Protein AF-A0A6A6UYB9-F1 (afdb_monomer)

Organism: NCBI:txid1340428

Sequence (208 aa):
MRFDAQTFLTPSKSRKAHIMSNDTSDSSHPTSEKEVLVVRLNLDDPDALSVKEEPTRGYRLRYDYARQFYDDGDLERAIQEAEASLELLRLPDFYRIKNTLLVARALDNYEDAYEAWSYADYLYDESVRKATEAKNTAYLGLLTGLGSELEELLLDLRKFQKQDSEDELEESESDYGMEWTKRDGRSLENISLSPGRRVPNERGPPGW

Nearest PDB structures (foldseek):
  4zlh-assembly1_A  TM=6.008E-01  e=2.172E-01  Escherichia coli O157:H7
  6hft-assembly1_A  TM=5.225E-01  e=2.290E-01  Saccharomyces cerevisiae
  5a7d-assembly4_D  TM=5.795E-01  e=9.529E-01  Drosophila melanogaster
  2y4u-assembly1_A  TM=3.868E-01  e=1.796E+00  Homo sapiens
  5oqr-assembly2_B  TM=4.817E-01  e=5.738E+00  Schizosaccharomyces pombe 972h-

Foldseek 3Di:
DDDDDDDDDDDDDDDDDDDDDDDDDDDDDPPPDPPPCPPPQPPPDPCSLPCVPPVVVSLVVLLVVLVVCVVVVVLVSSLVSLVVSCPDPPRDLLSVLSSLQSNLVSDPDLPSSVVSLVVSVVSLVVQCVVCVVVVVVVSNVSSVVSVVSSVVSVVVSVVVVVVVVVVVVVVVVVVPPPPPPPDDDDDPDDDDDDDDDDDDDDDDDDDD

pLDDT: mean 70.44, std 24.87, range [32.0, 98.31]

Structure (mmCIF, N/CA/C/O backbone):
data_AF-A0A6A6UYB9-F1
#
_entry.id   AF-A0A6A6UYB9-F1
#
loop_
_atom_site.group_PDB
_atom_site.id
_atom_site.type_symbol
_atom_site.label_atom_id
_atom_site.label_alt_id
_atom_site.label_comp_id
_atom_site.label_asym_id
_atom_site.label_entity_id
_atom_site.label_seq_id
_atom_site.pdbx_PDB_ins_code
_atom_site.Cartn_x
_atom_site.Cartn_y
_atom_site.Cartn_z
_atom_site.occupancy
_atom_site.B_iso_or_equiv
_atom_site.auth_seq_id
_atom_site.auth_comp_id
_atom_site.auth_asym_id
_atom_site.auth_atom_id
_atom_site.pdbx_PDB_model_num
ATOM 1 N N . MET A 1 1 ? 25.639 -70.294 -24.683 1.00 44.34 1 MET A N 1
ATOM 2 C CA . MET A 1 1 ? 24.778 -69.614 -23.690 1.00 44.34 1 MET A CA 1
ATOM 3 C C . MET A 1 1 ? 23.892 -68.671 -24.514 1.00 44.34 1 MET A C 1
ATOM 5 O O . MET A 1 1 ? 24.464 -67.740 -25.049 1.00 44.34 1 MET A O 1
ATOM 9 N N . ARG A 1 2 ? 22.648 -68.956 -24.961 1.00 36.31 2 ARG A N 1
ATOM 10 C CA . ARG A 1 2 ? 21.390 -69.399 -24.293 1.00 36.31 2 ARG A CA 1
ATOM 11 C C . ARG A 1 2 ? 21.111 -68.526 -23.056 1.00 36.31 2 ARG A C 1
ATOM 13 O O . ARG A 1 2 ? 21.973 -68.535 -22.187 1.00 36.31 2 ARG A O 1
ATOM 20 N N . PHE A 1 3 ? 20.034 -67.740 -22.931 1.00 34.16 3 PHE A N 1
ATOM 21 C CA . PHE A 1 3 ? 18.622 -67.950 -23.312 1.00 34.16 3 PHE A CA 1
ATOM 22 C C . PHE A 1 3 ? 17.853 -66.651 -23.666 1.00 34.16 3 PHE A C 1
ATOM 24 O O . PHE A 1 3 ? 18.351 -65.546 -23.485 1.00 34.16 3 PHE A O 1
ATOM 31 N N . ASP A 1 4 ? 16.641 -66.884 -24.172 1.00 39.47 4 ASP A N 1
ATOM 32 C CA . ASP A 1 4 ? 15.724 -66.089 -24.992 1.00 39.47 4 ASP A CA 1
ATOM 33 C C . ASP A 1 4 ? 14.869 -64.980 -24.336 1.00 39.47 4 ASP A C 1
ATOM 35 O O . ASP A 1 4 ? 14.803 -64.803 -23.122 1.00 39.47 4 ASP A O 1
ATOM 39 N N . ALA A 1 5 ? 14.178 -64.276 -25.241 1.00 45.75 5 ALA A N 1
ATOM 40 C CA . ALA A 1 5 ? 13.170 -63.228 -25.108 1.00 45.75 5 ALA A CA 1
ATOM 41 C C . ALA A 1 5 ? 11.784 -63.681 -24.596 1.00 45.75 5 ALA A C 1
ATOM 43 O O . ALA A 1 5 ? 11.459 -64.861 -24.680 1.00 45.75 5 ALA A O 1
ATOM 44 N N . GLN A 1 6 ? 10.941 -62.708 -24.200 1.00 42.44 6 GLN A N 1
ATOM 45 C CA . GLN A 1 6 ? 9.460 -62.681 -24.310 1.00 42.44 6 GLN A CA 1
ATOM 46 C C . GLN A 1 6 ? 8.946 -61.314 -23.781 1.00 42.44 6 GLN A C 1
ATOM 48 O O . GLN A 1 6 ? 9.276 -60.942 -22.663 1.00 42.44 6 GLN A O 1
ATOM 53 N N . THR A 1 7 ? 8.421 -60.378 -24.589 1.00 39.88 7 THR A N 1
ATOM 54 C CA . THR A 1 7 ? 7.095 -60.221 -25.255 1.00 39.88 7 THR A CA 1
ATOM 55 C C . THR A 1 7 ? 6.172 -59.200 -24.562 1.00 39.88 7 THR A C 1
ATOM 57 O O . THR A 1 7 ? 5.755 -59.397 -23.431 1.00 39.88 7 THR A O 1
ATOM 60 N N . PHE A 1 8 ? 5.870 -58.132 -25.317 1.00 37.03 8 PHE A N 1
ATOM 61 C CA . PHE A 1 8 ? 4.617 -57.371 -25.496 1.00 37.03 8 PHE A CA 1
ATOM 62 C C . PHE A 1 8 ? 3.411 -57.604 -24.557 1.00 37.03 8 PHE A C 1
ATOM 64 O O . PHE A 1 8 ? 2.993 -58.739 -24.372 1.00 37.03 8 PHE A O 1
ATOM 71 N N . LEU A 1 9 ? 2.724 -56.521 -24.151 1.00 34.19 9 LEU A N 1
ATOM 72 C CA . LEU A 1 9 ? 1.439 -56.044 -24.723 1.00 34.19 9 LEU A CA 1
ATOM 73 C C . LEU A 1 9 ? 0.763 -54.997 -23.805 1.00 34.19 9 LEU A C 1
ATOM 75 O O . LEU A 1 9 ? 0.590 -55.212 -22.610 1.00 34.19 9 LEU A O 1
ATOM 79 N N . THR A 1 10 ? 0.310 -53.885 -24.393 1.00 50.41 10 THR A N 1
ATOM 80 C CA . THR A 1 10 ? -0.750 -53.022 -23.840 1.00 50.41 10 THR A CA 1
ATOM 81 C C . THR A 1 10 ? -2.105 -53.739 -23.908 1.00 50.41 10 THR A C 1
ATOM 83 O O . THR A 1 10 ? -2.275 -54.672 -24.698 1.00 50.41 10 THR A O 1
ATOM 86 N N . PRO A 1 11 ? -3.115 -53.273 -23.149 1.00 43.78 11 PRO A N 1
ATOM 87 C CA . PRO A 1 11 ? -4.254 -52.726 -23.884 1.00 43.78 11 PRO A CA 1
ATOM 88 C C . PRO A 1 11 ? -4.942 -51.512 -23.237 1.00 43.78 11 PRO A C 1
ATOM 90 O O . PRO A 1 11 ? -5.160 -51.414 -22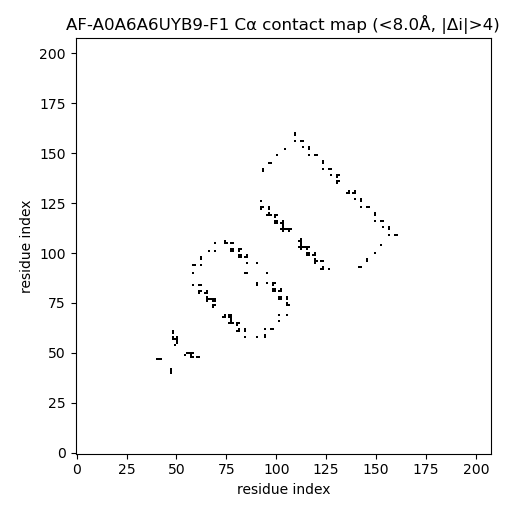.034 1.00 43.78 11 PRO A O 1
ATOM 93 N N . SER A 1 12 ? -5.381 -50.636 -24.139 1.00 36.75 12 SER A N 1
ATOM 94 C CA . SER A 1 12 ? -6.528 -49.735 -24.024 1.00 36.75 12 SER A CA 1
ATOM 95 C C . SER A 1 12 ? -7.830 -50.504 -23.748 1.00 36.75 12 SER A C 1
ATOM 97 O O . SER A 1 12 ? -8.088 -51.507 -24.417 1.00 36.75 12 SER A O 1
ATOM 99 N N . LYS A 1 13 ? -8.689 -49.989 -22.849 1.00 39.22 13 LYS A N 1
ATOM 100 C CA . LYS A 1 13 ? -10.119 -49.724 -23.130 1.00 39.22 13 LYS A CA 1
ATOM 101 C C . LYS A 1 13 ? -10.881 -49.140 -21.932 1.00 39.22 13 LYS A C 1
ATOM 103 O O . LYS A 1 13 ? -10.977 -49.739 -20.871 1.00 39.22 13 LYS A O 1
ATOM 108 N N . SER A 1 14 ? -11.497 -47.994 -22.215 1.00 37.50 14 SER A N 1
ATOM 109 C CA . SER A 1 14 ? -12.765 -47.457 -21.700 1.00 37.50 14 SER A CA 1
ATOM 110 C C . SER A 1 14 ? -13.704 -48.452 -21.001 1.00 37.50 14 SER A C 1
ATOM 112 O O . SER A 1 14 ? -14.007 -49.504 -21.568 1.00 37.50 14 SER A O 1
ATOM 114 N N . ARG A 1 15 ? -14.308 -48.023 -19.879 1.00 41.06 15 ARG A N 1
ATOM 115 C CA . ARG A 1 15 ? -15.748 -48.207 -19.623 1.00 41.06 15 ARG A CA 1
ATOM 116 C C . ARG A 1 15 ? -16.303 -47.207 -18.601 1.00 41.06 15 ARG A C 1
ATOM 118 O O . ARG A 1 15 ? -15.794 -47.061 -17.498 1.00 41.06 15 ARG A O 1
ATOM 125 N N . LYS A 1 16 ? -17.371 -46.543 -1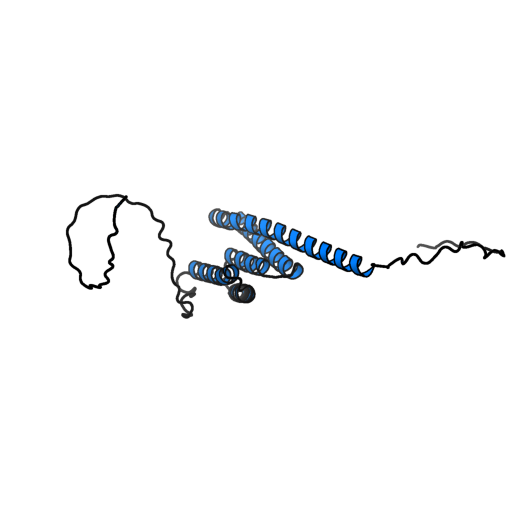9.049 1.00 37.19 16 LYS A N 1
ATOM 126 C CA . LYS A 1 16 ? -18.380 -45.777 -18.305 1.00 37.19 16 LYS A CA 1
ATOM 127 C C . LYS A 1 16 ? -19.098 -46.630 -17.244 1.00 37.19 16 LYS A C 1
ATOM 129 O O . LYS A 1 16 ? -19.116 -47.852 -17.376 1.00 37.19 16 LYS A O 1
ATOM 134 N N . ALA A 1 17 ? -19.866 -45.908 -16.414 1.00 33.84 17 ALA A N 1
ATOM 135 C CA . ALA A 1 17 ? -21.034 -46.327 -15.620 1.00 33.84 17 ALA A CA 1
ATOM 136 C C . ALA A 1 17 ? -20.690 -46.841 -14.214 1.00 33.84 17 ALA A C 1
ATOM 138 O O . ALA A 1 17 ? -19.695 -47.523 -14.045 1.00 33.84 17 ALA A O 1
ATOM 139 N N . HIS A 1 18 ? -21.468 -46.625 -13.158 1.00 32.00 18 HIS A N 1
ATOM 140 C CA . HIS A 1 18 ? -22.662 -45.828 -12.861 1.00 32.00 18 HIS A CA 1
ATOM 141 C C . HIS A 1 18 ? -22.925 -46.121 -11.369 1.00 32.00 18 HIS A C 1
ATOM 143 O O . HIS A 1 18 ? -22.802 -47.264 -10.944 1.00 32.00 18 HIS A O 1
ATOM 149 N N . ILE A 1 19 ? -23.177 -45.060 -10.607 1.00 45.12 19 ILE A N 1
ATOM 150 C CA . ILE A 1 19 ? -23.903 -44.930 -9.329 1.00 45.12 19 ILE A CA 1
ATOM 151 C C . ILE A 1 19 ? -24.579 -46.209 -8.782 1.00 45.12 19 ILE A C 1
ATOM 153 O O . ILE A 1 19 ? -25.323 -46.843 -9.521 1.00 45.12 19 ILE A O 1
ATOM 157 N N . MET A 1 20 ? -24.402 -46.482 -7.475 1.00 34.47 20 MET A N 1
ATOM 158 C CA . MET A 1 20 ? -25.423 -46.849 -6.451 1.00 34.47 20 MET A CA 1
ATOM 159 C C . MET A 1 20 ? -24.687 -47.260 -5.148 1.00 34.47 20 MET A C 1
ATOM 161 O O . MET A 1 20 ? -23.876 -48.175 -5.181 1.00 34.47 20 MET A O 1
ATOM 165 N N . SER A 1 21 ? -24.683 -46.460 -4.072 1.00 36.94 21 SER A N 1
ATOM 166 C CA . SER A 1 21 ? -25.690 -46.303 -2.992 1.00 36.94 21 SER A CA 1
ATOM 167 C C . SER A 1 21 ? -25.391 -47.154 -1.739 1.00 36.94 21 SER A C 1
ATOM 169 O O . SER A 1 21 ? -25.469 -48.371 -1.799 1.00 36.94 21 SER A O 1
ATOM 171 N N . ASN A 1 22 ? -25.127 -46.432 -0.637 1.00 35.56 22 ASN A N 1
ATOM 172 C CA . ASN A 1 22 ? -25.357 -46.692 0.798 1.00 35.56 22 ASN A CA 1
ATOM 173 C C . ASN A 1 22 ? -24.942 -48.033 1.435 1.00 35.56 22 ASN A C 1
ATOM 175 O O . ASN A 1 22 ? -25.547 -49.061 1.169 1.00 35.56 22 ASN A O 1
ATOM 179 N N . ASP A 1 23 ? -24.047 -47.980 2.429 1.00 33.75 23 ASP A N 1
ATOM 180 C CA . ASP A 1 23 ? -24.477 -48.066 3.834 1.00 33.75 23 ASP A CA 1
ATOM 181 C C . ASP A 1 23 ? -23.363 -47.669 4.819 1.00 33.75 23 ASP A C 1
ATOM 183 O O . ASP A 1 23 ? -22.166 -47.790 4.569 1.00 33.75 23 ASP A O 1
ATOM 187 N N . THR A 1 24 ? -23.827 -47.112 5.928 1.00 40.28 24 THR A N 1
ATOM 188 C CA . THR A 1 24 ? -23.144 -46.448 7.037 1.00 40.28 24 THR A CA 1
ATOM 189 C C . THR A 1 24 ? -22.191 -47.329 7.850 1.00 40.28 24 THR A C 1
ATOM 191 O O . THR A 1 24 ? -22.595 -48.377 8.349 1.00 40.28 24 THR A O 1
ATOM 194 N N . SER A 1 25 ? -21.006 -46.802 8.170 1.00 39.19 25 SER A N 1
ATOM 195 C CA . SER A 1 25 ? -20.366 -47.058 9.465 1.00 39.19 25 SER A CA 1
ATOM 196 C C . SER A 1 25 ? -19.553 -45.846 9.919 1.00 39.19 25 SER A C 1
ATOM 198 O O . SER A 1 25 ? -18.591 -45.433 9.276 1.00 39.19 25 SER A O 1
ATOM 200 N N . ASP A 1 26 ? -20.022 -45.307 11.033 1.00 42.06 26 ASP A N 1
ATOM 201 C CA . ASP A 1 26 ? -19.502 -44.253 11.891 1.00 42.06 26 ASP A CA 1
ATOM 202 C C . ASP A 1 26 ? -17.993 -44.392 12.183 1.00 42.06 26 ASP A C 1
ATOM 204 O O . ASP A 1 26 ? -17.538 -45.401 12.724 1.00 42.06 26 ASP A O 1
ATOM 208 N N . SER A 1 27 ? -17.205 -43.374 11.835 1.00 35.69 27 SER A N 1
ATOM 209 C CA . SER A 1 27 ? -15.884 -43.151 12.426 1.00 35.69 27 SER A CA 1
ATOM 210 C C . SER A 1 27 ? -15.556 -41.666 12.370 1.00 35.69 27 SER A C 1
ATOM 212 O O . SER A 1 27 ? -15.309 -41.068 11.324 1.00 35.69 27 SER A O 1
ATOM 214 N N . SER A 1 28 ? -15.630 -41.069 13.546 1.00 45.38 28 SER A N 1
ATOM 215 C CA . SER A 1 28 ? -15.385 -39.675 13.852 1.00 45.38 28 SER A CA 1
ATOM 216 C C . SER A 1 28 ? -13.884 -39.380 13.833 1.00 45.38 28 SER A C 1
ATOM 218 O O . SER A 1 28 ? -13.162 -39.721 14.765 1.00 45.38 28 SER A O 1
ATOM 220 N N . HIS A 1 29 ? -13.430 -38.664 12.807 1.00 36.91 29 HIS A N 1
ATOM 221 C CA . HIS A 1 29 ? -12.202 -37.871 12.853 1.00 36.91 29 HIS A CA 1
ATOM 222 C C . HIS A 1 29 ? -12.407 -36.566 12.072 1.00 36.91 29 HIS A C 1
ATOM 224 O O . HIS A 1 29 ? -12.591 -36.611 10.858 1.00 36.91 29 HIS A O 1
ATOM 230 N N . PRO A 1 30 ? -12.362 -35.389 12.724 1.00 37.34 30 PRO A N 1
ATOM 231 C CA . PRO A 1 30 ? -12.286 -34.122 12.022 1.00 37.34 30 PRO A CA 1
ATOM 232 C C . PRO A 1 30 ? -10.813 -33.842 11.708 1.00 37.34 30 PRO A C 1
ATOM 234 O O . PRO A 1 30 ? -10.109 -33.206 12.493 1.00 37.34 30 PRO A O 1
ATOM 237 N N . THR A 1 31 ? -10.309 -34.324 10.573 1.00 34.56 31 THR A N 1
ATOM 238 C CA . THR A 1 31 ? -9.084 -33.745 10.013 1.00 34.56 31 THR A CA 1
ATOM 239 C C . THR A 1 31 ? -9.467 -32.444 9.335 1.00 34.56 31 THR A C 1
ATOM 241 O O . THR A 1 31 ? -9.997 -32.416 8.231 1.00 34.56 31 THR A O 1
ATOM 244 N N . SER A 1 32 ? -9.237 -31.376 10.095 1.00 43.56 32 SER A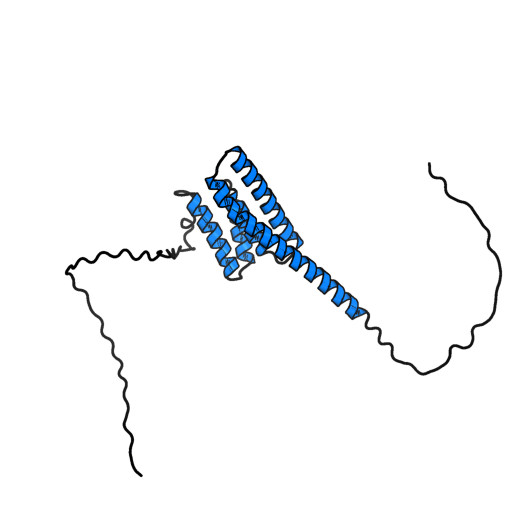 N 1
ATOM 245 C CA . SER A 1 32 ? -9.130 -29.984 9.681 1.00 43.56 32 SER A CA 1
ATOM 246 C C . SER A 1 32 ? -8.211 -29.849 8.462 1.00 43.56 32 SER A C 1
ATOM 248 O O . SER A 1 32 ? -7.046 -29.468 8.580 1.00 43.56 32 SER A O 1
ATOM 250 N N . GLU A 1 33 ? -8.738 -30.128 7.282 1.00 40.97 33 GLU A N 1
ATOM 251 C CA . GLU A 1 33 ? -8.204 -29.591 6.046 1.00 40.97 33 GLU A CA 1
ATOM 252 C C . GLU A 1 33 ? -8.868 -28.235 5.859 1.00 40.97 33 GLU A C 1
ATOM 254 O O . GLU A 1 33 ? -10.080 -28.119 5.690 1.00 40.97 33 GLU A O 1
ATOM 259 N N . LYS A 1 34 ? -8.054 -27.186 6.000 1.00 43.19 34 LYS A N 1
ATOM 260 C CA . LYS A 1 34 ? -8.401 -25.844 5.557 1.00 43.19 34 LYS A CA 1
ATOM 261 C C . LYS A 1 34 ? -8.811 -25.977 4.096 1.00 43.19 34 LYS A C 1
ATOM 263 O O . LYS A 1 34 ? -7.944 -26.115 3.236 1.00 43.19 34 LYS A O 1
ATOM 268 N N . GLU A 1 35 ? -10.115 -25.965 3.841 1.00 37.97 35 GLU A N 1
ATOM 269 C CA . GLU A 1 35 ? -10.660 -25.727 2.516 1.00 37.97 35 GLU A CA 1
ATOM 270 C C . GLU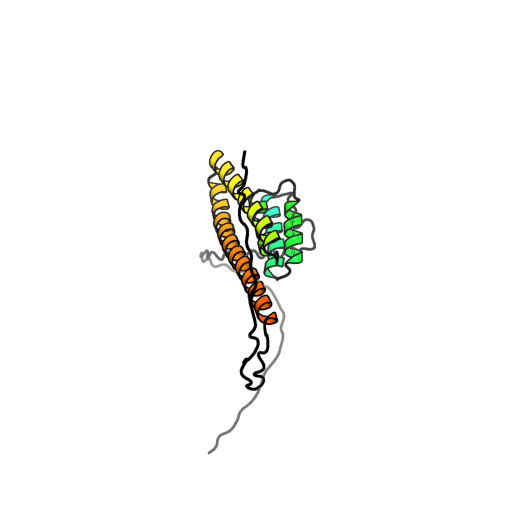 A 1 35 ? -10.056 -24.412 2.035 1.00 37.97 35 GLU A C 1
ATOM 272 O O . GLU A 1 35 ? -10.459 -23.316 2.431 1.00 37.97 35 GLU A O 1
ATOM 277 N N . VAL A 1 36 ? -9.028 -24.526 1.200 1.00 38.56 36 VAL A N 1
ATOM 278 C CA . VAL A 1 36 ? -8.629 -23.455 0.307 1.00 38.56 36 VAL A CA 1
ATOM 279 C C . VAL A 1 36 ? -9.802 -23.324 -0.651 1.00 38.56 36 VAL A C 1
ATOM 281 O O . VAL A 1 36 ? -9.877 -23.999 -1.676 1.00 38.56 36 VAL A O 1
ATOM 284 N N . LEU A 1 37 ? -10.774 -22.504 -0.255 1.00 36.09 37 LEU A N 1
ATOM 285 C CA . LEU A 1 37 ? -11.818 -21.981 -1.117 1.00 36.09 37 LEU A CA 1
ATOM 286 C C . LEU A 1 37 ? -11.110 -21.162 -2.199 1.00 36.09 37 LEU A C 1
ATOM 288 O O . LEU A 1 37 ? -10.992 -19.943 -2.110 1.00 36.09 37 LEU A O 1
ATOM 292 N N . VAL A 1 38 ? -10.614 -21.850 -3.227 1.00 37.91 38 VAL A N 1
ATOM 293 C CA . VAL A 1 38 ? -10.338 -21.255 -4.530 1.00 37.91 38 VAL A CA 1
ATOM 294 C C . VAL A 1 38 ? -11.709 -20.900 -5.086 1.00 37.91 38 VAL A C 1
ATOM 296 O O . VAL A 1 38 ? -12.322 -21.662 -5.837 1.00 37.91 38 VAL A O 1
ATOM 299 N N . VAL A 1 39 ? -12.252 -19.773 -4.626 1.00 43.06 39 VAL A N 1
ATOM 300 C CA . VAL A 1 39 ? -13.432 -19.176 -5.232 1.00 43.06 39 VAL A CA 1
ATOM 301 C C . VAL A 1 39 ? -12.986 -18.794 -6.634 1.00 43.06 39 VAL A C 1
ATOM 303 O O . VAL A 1 39 ? -12.307 -17.791 -6.829 1.00 43.06 39 VAL A O 1
ATOM 306 N N . ARG A 1 40 ? -13.323 -19.640 -7.610 1.00 39.78 40 ARG A N 1
ATOM 307 C CA . ARG A 1 40 ? -13.293 -19.296 -9.029 1.00 39.78 40 ARG A CA 1
ATOM 308 C C . ARG A 1 40 ? -14.336 -18.202 -9.228 1.00 39.78 40 ARG A C 1
ATOM 310 O O . ARG A 1 40 ? -15.490 -18.491 -9.533 1.00 39.78 40 ARG A O 1
ATOM 317 N N . LEU A 1 41 ? -13.959 -16.967 -8.919 1.00 46.22 41 LEU A N 1
ATOM 318 C CA . LEU A 1 41 ? -14.755 -15.799 -9.248 1.00 46.22 41 LEU A CA 1
ATOM 319 C C . LEU A 1 41 ? -14.784 -15.720 -10.770 1.00 46.22 41 LEU A C 1
ATOM 321 O O . LEU A 1 41 ? -13.738 -15.702 -11.413 1.00 46.22 41 LEU A O 1
ATOM 325 N N . ASN A 1 42 ? -15.984 -15.741 -11.342 1.00 42.72 42 ASN A N 1
ATOM 326 C CA . ASN A 1 42 ? -16.157 -15.410 -12.747 1.00 42.72 42 ASN A CA 1
ATOM 327 C C . ASN A 1 42 ? -15.907 -13.907 -12.863 1.00 42.72 42 ASN A C 1
ATOM 329 O O . ASN A 1 42 ? -16.743 -13.106 -12.456 1.00 42.72 42 ASN A O 1
ATOM 333 N N . LEU A 1 43 ? -14.723 -13.551 -13.352 1.00 47.28 43 LEU A N 1
ATOM 334 C CA . LEU A 1 43 ? -14.255 -12.169 -13.456 1.00 47.28 43 LEU A CA 1
ATOM 335 C C . LEU A 1 43 ? -15.025 -11.342 -14.497 1.00 47.28 43 LEU A C 1
ATOM 337 O O . LEU A 1 43 ? -14.928 -10.121 -14.502 1.00 47.28 43 LEU A O 1
ATOM 341 N N . ASP A 1 44 ? -15.831 -12.002 -15.330 1.00 43.56 44 ASP A N 1
ATOM 342 C CA . ASP A 1 44 ? -16.720 -11.366 -16.306 1.00 43.56 44 ASP A CA 1
ATOM 343 C C . ASP A 1 44 ? -18.046 -10.871 -15.694 1.00 43.56 44 ASP A C 1
ATOM 345 O O . ASP A 1 44 ? -18.853 -10.250 -16.387 1.00 43.56 44 ASP A O 1
ATOM 349 N N . ASP A 1 45 ? -18.308 -11.162 -14.414 1.00 43.69 45 ASP A N 1
ATOM 350 C CA . ASP A 1 45 ? -19.515 -10.715 -13.720 1.00 43.69 45 ASP A CA 1
ATOM 351 C C . ASP A 1 45 ? -19.235 -9.430 -12.909 1.00 43.69 45 ASP A C 1
ATOM 353 O O . ASP A 1 45 ? -18.522 -9.480 -11.899 1.00 43.69 45 ASP A O 1
ATOM 357 N N . PRO A 1 46 ? -19.805 -8.269 -13.292 1.00 46.81 46 PRO A N 1
ATOM 358 C CA . PRO A 1 46 ? -19.588 -7.005 -12.587 1.00 46.81 46 PRO A CA 1
ATOM 359 C C . PRO A 1 46 ? -20.136 -7.011 -11.149 1.00 46.81 46 PRO A C 1
ATOM 361 O O . PRO A 1 46 ? -19.720 -6.182 -10.334 1.00 46.81 46 PRO A O 1
ATOM 364 N N . ASP A 1 47 ? -21.031 -7.947 -10.812 1.00 49.97 47 ASP A N 1
ATOM 365 C CA . ASP A 1 47 ? -21.555 -8.122 -9.458 1.00 49.97 47 ASP A CA 1
ATOM 366 C C . ASP A 1 47 ? -20.709 -9.087 -8.599 1.00 49.97 47 ASP A C 1
ATOM 368 O O . ASP A 1 47 ? -20.865 -9.104 -7.374 1.00 49.97 47 ASP A O 1
ATOM 372 N N . ALA A 1 48 ? -19.737 -9.816 -9.166 1.00 48.91 48 ALA A N 1
ATOM 373 C CA . ALA A 1 48 ? -18.841 -10.692 -8.394 1.00 48.91 48 ALA A CA 1
ATOM 374 C C . ALA A 1 48 ? -17.925 -9.917 -7.421 1.00 48.91 48 ALA A C 1
ATOM 376 O O . ALA A 1 48 ? -17.467 -10.464 -6.415 1.00 48.91 48 ALA A O 1
ATOM 377 N N . LEU A 1 49 ? -17.710 -8.624 -7.688 1.00 51.12 49 LEU A N 1
ATOM 378 C CA . LEU A 1 49 ? -16.978 -7.673 -6.841 1.00 51.12 49 LEU A CA 1
ATOM 379 C C . LEU A 1 49 ? -17.917 -6.682 -6.126 1.00 51.12 49 LEU A C 1
ATOM 381 O O . LEU A 1 49 ? -17.484 -5.609 -5.679 1.00 51.12 49 LEU A O 1
ATOM 385 N N . SER A 1 50 ? -19.215 -7.000 -6.060 1.00 47.28 50 SER A N 1
ATOM 386 C CA . SER A 1 50 ? -20.233 -6.125 -5.485 1.00 47.28 50 SER A CA 1
ATOM 387 C C . SER A 1 50 ? -20.050 -5.970 -3.975 1.00 47.28 50 SER A C 1
ATOM 389 O O . SER A 1 50 ? -20.002 -6.925 -3.205 1.00 47.28 50 SER A O 1
ATOM 391 N N . VAL A 1 51 ? -19.974 -4.712 -3.545 1.00 54.34 51 VAL A N 1
ATOM 392 C CA . VAL A 1 51 ? -19.769 -4.272 -2.152 1.00 54.34 51 VAL A CA 1
ATOM 393 C C . VAL A 1 51 ? -21.113 -4.199 -1.391 1.00 54.34 51 VAL A C 1
ATOM 395 O O . VAL A 1 51 ? -21.154 -3.828 -0.221 1.00 54.34 51 VAL A O 1
ATOM 398 N N . LYS A 1 52 ? -22.238 -4.519 -2.051 1.00 50.16 52 LYS A N 1
ATOM 399 C CA . LYS A 1 52 ? -23.598 -4.243 -1.553 1.00 50.16 52 LYS A CA 1
ATOM 400 C C . LYS A 1 52 ? -24.035 -5.105 -0.365 1.00 50.16 52 LYS A C 1
ATOM 402 O O . LYS A 1 52 ? -24.813 -4.614 0.447 1.00 50.16 52 LYS A O 1
ATOM 407 N N . GLU A 1 53 ? -23.559 -6.343 -0.256 1.00 47.09 53 GLU A N 1
ATOM 408 C CA . GLU A 1 53 ? -24.045 -7.297 0.759 1.00 47.09 53 GLU A CA 1
ATOM 409 C C . GLU A 1 53 ? -23.047 -7.516 1.908 1.00 47.09 53 GLU A C 1
ATOM 411 O O . GLU A 1 53 ? -23.455 -7.632 3.059 1.00 47.09 53 GLU A O 1
ATOM 416 N N . GLU A 1 54 ? -21.740 -7.452 1.630 1.00 56.28 54 GLU A N 1
ATOM 417 C CA . GLU A 1 54 ? -20.669 -7.445 2.634 1.00 56.28 54 GLU A CA 1
ATOM 418 C C . GLU A 1 54 ? -19.517 -6.549 2.153 1.00 56.28 54 GLU A C 1
ATOM 420 O O . GLU A 1 54 ? -18.631 -7.012 1.423 1.00 56.28 54 GLU A O 1
ATOM 425 N N . PRO A 1 55 ? -19.485 -5.264 2.553 1.00 61.59 55 PRO A N 1
ATOM 426 C CA . PRO A 1 55 ? -18.527 -4.308 2.008 1.00 61.59 55 PRO A CA 1
ATOM 427 C C . PRO A 1 55 ? -17.077 -4.766 2.171 1.00 61.59 55 PRO A C 1
ATOM 429 O O . PRO A 1 55 ? -16.272 -4.699 1.245 1.00 61.59 55 PRO A O 1
ATOM 432 N N . THR A 1 56 ? -16.772 -5.332 3.340 1.00 69.69 56 THR A N 1
ATOM 433 C CA . THR A 1 56 ? -15.450 -5.844 3.705 1.00 69.69 56 THR A CA 1
ATOM 434 C C . THR A 1 56 ? -14.985 -6.983 2.799 1.00 69.69 56 THR A C 1
ATOM 436 O O . THR A 1 56 ? -13.792 -7.078 2.513 1.00 69.69 56 THR A O 1
ATOM 439 N N . ARG A 1 57 ? -15.908 -7.831 2.320 1.00 78.56 57 ARG A N 1
ATOM 440 C CA . ARG A 1 57 ? -15.602 -8.904 1.366 1.00 78.56 57 ARG A CA 1
ATOM 441 C C . ARG A 1 57 ? -15.306 -8.325 -0.015 1.00 78.56 57 ARG A C 1
ATOM 443 O O . ARG A 1 57 ? -14.320 -8.725 -0.624 1.00 78.56 57 ARG A O 1
ATOM 450 N N . GLY A 1 58 ? -16.102 -7.356 -0.469 1.00 84.62 58 GLY A N 1
ATOM 451 C CA . GLY A 1 58 ? -15.896 -6.687 -1.757 1.00 84.62 58 GLY A CA 1
ATOM 452 C C . GLY A 1 58 ? -14.534 -5.993 -1.859 1.00 84.62 58 GLY A C 1
ATOM 453 O O . GLY A 1 58 ? -13.831 -6.175 -2.849 1.00 84.62 58 GLY A O 1
ATOM 454 N N . TYR A 1 59 ? -14.112 -5.266 -0.818 1.00 88.06 59 TYR A N 1
ATOM 455 C CA . TYR A 1 59 ? -12.795 -4.610 -0.805 1.00 88.06 59 TYR A CA 1
ATOM 456 C C . TYR A 1 59 ? -11.633 -5.603 -0.817 1.00 88.06 59 TYR A C 1
ATOM 458 O O . TYR A 1 59 ? -10.646 -5.378 -1.513 1.00 88.06 59 TYR A O 1
ATOM 466 N N . ARG A 1 60 ? -11.769 -6.722 -0.092 1.00 89.50 60 ARG A N 1
ATOM 467 C CA . ARG A 1 60 ? -10.766 -7.788 -0.112 1.00 89.50 60 ARG A CA 1
ATOM 468 C C . ARG A 1 60 ? -10.609 -8.377 -1.506 1.00 89.50 60 ARG A C 1
ATOM 470 O O . ARG A 1 60 ? -9.494 -8.459 -1.992 1.00 89.50 60 ARG A O 1
ATOM 477 N N . LEU A 1 61 ? -11.722 -8.738 -2.148 1.00 89.94 61 LEU A N 1
ATOM 478 C CA . LEU A 1 61 ? -11.696 -9.348 -3.478 1.00 89.94 61 LEU A CA 1
ATOM 479 C C . LEU A 1 61 ? -11.104 -8.418 -4.537 1.00 89.94 61 LEU A C 1
ATOM 481 O O . LEU A 1 61 ? -10.374 -8.886 -5.398 1.00 89.94 61 LEU A O 1
ATOM 485 N N . ARG A 1 62 ? -11.373 -7.111 -4.454 1.00 90.88 62 ARG A N 1
ATOM 486 C CA . ARG A 1 62 ? -10.760 -6.122 -5.354 1.00 90.88 62 ARG A CA 1
ATOM 487 C C . ARG A 1 62 ? -9.251 -6.029 -5.169 1.00 90.88 62 ARG A C 1
ATOM 489 O O . ARG A 1 62 ? -8.522 -6.060 -6.151 1.00 90.88 62 ARG A O 1
ATOM 496 N N . TYR A 1 63 ? -8.789 -5.979 -3.920 1.00 95.06 63 TYR A N 1
ATOM 497 C CA . TYR A 1 63 ? -7.356 -6.010 -3.642 1.00 95.06 63 TYR 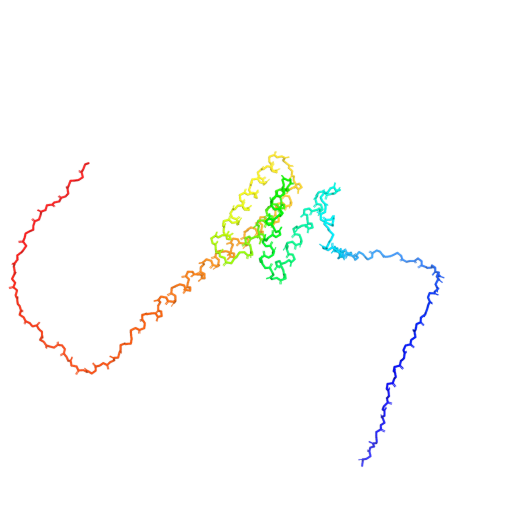A CA 1
ATOM 498 C C . TYR A 1 63 ? -6.711 -7.317 -4.128 1.00 95.06 63 TYR A C 1
ATOM 500 O O . TYR A 1 63 ? -5.669 -7.280 -4.773 1.00 95.06 63 TYR A O 1
ATOM 508 N N . ASP A 1 64 ? -7.328 -8.467 -3.839 1.00 95.31 64 ASP A N 1
ATOM 509 C CA . ASP A 1 64 ? -6.814 -9.774 -4.264 1.00 95.31 64 ASP A CA 1
ATOM 510 C C . ASP A 1 64 ? -6.763 -9.877 -5.799 1.00 95.31 64 ASP A C 1
ATOM 512 O O . ASP A 1 64 ? -5.833 -10.467 -6.341 1.00 95.31 64 ASP A O 1
ATOM 516 N N . TYR A 1 65 ? -7.718 -9.258 -6.498 1.00 93.06 65 TYR A N 1
ATOM 517 C CA . TYR A 1 65 ? -7.745 -9.190 -7.957 1.00 93.06 65 TYR A CA 1
ATOM 518 C C . TYR A 1 65 ? -6.608 -8.334 -8.532 1.00 93.06 65 TYR A C 1
ATOM 520 O O . TYR A 1 65 ? -5.869 -8.809 -9.390 1.00 93.06 65 TYR A O 1
ATOM 528 N N . ALA A 1 66 ? -6.400 -7.119 -8.015 1.00 95.88 66 ALA A N 1
ATOM 529 C CA . ALA A 1 66 ? -5.269 -6.280 -8.424 1.00 95.88 66 ALA A CA 1
ATOM 530 C C . ALA A 1 66 ? -3.924 -6.972 -8.140 1.00 95.88 66 ALA A C 1
ATOM 532 O O . ALA A 1 66 ? -3.015 -6.971 -8.970 1.00 95.88 66 ALA A O 1
ATOM 533 N N . ARG A 1 67 ? -3.814 -7.629 -6.979 1.00 97.44 67 ARG A N 1
ATOM 534 C CA . ARG A 1 67 ? -2.627 -8.398 -6.596 1.00 97.44 67 ARG A CA 1
ATOM 535 C C . ARG A 1 67 ? -2.359 -9.563 -7.546 1.00 97.44 67 ARG A C 1
ATOM 537 O O . ARG A 1 67 ? -1.200 -9.853 -7.808 1.00 97.44 67 ARG A O 1
ATOM 544 N N . GLN A 1 68 ? -3.392 -10.219 -8.065 1.00 97.75 68 GLN A N 1
ATOM 545 C CA . GLN A 1 68 ? -3.199 -11.317 -9.005 1.00 97.75 68 GLN A CA 1
ATOM 546 C C . GLN A 1 68 ? -2.448 -10.855 -10.261 1.00 97.75 68 GLN A C 1
ATOM 548 O O . GLN A 1 68 ? -1.509 -11.525 -10.672 1.00 97.75 68 GLN A O 1
ATOM 553 N N . PHE A 1 69 ? -2.790 -9.691 -10.823 1.00 97.56 69 PHE A N 1
ATOM 554 C CA . PHE A 1 69 ? -2.045 -9.139 -11.960 1.00 97.56 69 PHE A CA 1
ATOM 555 C C . PHE A 1 69 ? -0.592 -8.826 -11.614 1.00 97.56 69 PHE A C 1
ATOM 557 O O . PHE A 1 69 ? 0.293 -9.082 -12.426 1.00 97.56 69 PHE A O 1
ATOM 564 N N . TYR A 1 70 ? -0.341 -8.331 -10.401 1.00 97.62 70 TYR A N 1
ATOM 565 C CA . TYR A 1 70 ? 1.017 -8.106 -9.917 1.00 97.62 70 TYR A CA 1
ATOM 566 C C . TYR A 1 70 ? 1.813 -9.415 -9.852 1.00 97.62 70 TYR A C 1
ATOM 568 O O . TYR A 1 70 ? 2.913 -9.499 -10.392 1.00 97.62 70 TYR A O 1
ATOM 576 N N . ASP A 1 71 ? 1.229 -10.450 -9.243 1.00 97.38 71 ASP A N 1
ATOM 577 C CA . ASP A 1 71 ? 1.845 -11.772 -9.105 1.00 97.38 71 ASP A CA 1
ATOM 578 C C . ASP A 1 71 ? 2.052 -12.453 -10.483 1.00 97.38 71 ASP A C 1
ATOM 580 O O . ASP A 1 71 ? 3.021 -13.192 -10.667 1.00 97.38 71 ASP A O 1
ATOM 584 N N . ASP A 1 72 ? 1.188 -12.165 -11.466 1.00 97.06 72 ASP A N 1
ATOM 585 C CA . ASP A 1 72 ? 1.293 -12.625 -12.860 1.00 97.06 72 ASP A CA 1
ATOM 586 C C . ASP A 1 72 ? 2.293 -11.795 -13.706 1.00 97.06 72 ASP A C 1
ATOM 588 O O . ASP A 1 72 ? 2.597 -12.162 -14.845 1.00 97.06 72 ASP A O 1
ATOM 592 N N . GLY A 1 73 ? 2.831 -10.695 -13.162 1.00 96.50 73 GLY A N 1
ATOM 593 C CA . GLY A 1 73 ? 3.788 -9.795 -13.821 1.00 96.50 73 GLY A CA 1
ATOM 594 C C . GLY A 1 73 ? 3.166 -8.737 -14.744 1.00 96.50 73 GLY A C 1
ATOM 595 O O . GLY A 1 73 ? 3.895 -7.995 -15.400 1.00 96.50 73 GLY A O 1
ATOM 596 N N . ASP A 1 74 ? 1.836 -8.637 -14.796 1.00 97.69 74 ASP A N 1
ATOM 597 C CA . ASP A 1 74 ? 1.102 -7.596 -15.528 1.00 97.69 74 ASP A CA 1
ATOM 598 C C . ASP A 1 74 ? 0.986 -6.333 -14.651 1.00 97.69 74 ASP A C 1
ATOM 600 O O . ASP A 1 74 ? -0.069 -6.010 -14.098 1.00 97.69 74 ASP A O 1
ATOM 604 N N . LEU A 1 75 ? 2.122 -5.648 -14.463 1.00 97.75 75 LEU A N 1
ATOM 605 C CA . LEU A 1 75 ? 2.252 -4.522 -13.527 1.00 97.75 75 LEU A CA 1
ATOM 606 C C . LEU A 1 75 ? 1.348 -3.339 -13.898 1.00 97.75 75 LEU A C 1
ATOM 608 O O . LEU A 1 75 ? 0.751 -2.727 -13.015 1.00 97.75 75 LEU A O 1
ATOM 612 N N . GLU A 1 76 ? 1.183 -3.055 -15.192 1.00 97.50 76 GLU A N 1
ATOM 613 C CA . GLU A 1 76 ? 0.322 -1.966 -15.667 1.00 97.50 76 GLU A CA 1
ATOM 614 C C . GLU A 1 76 ? -1.140 -2.203 -15.263 1.00 97.50 76 GLU A C 1
ATOM 616 O O . GLU A 1 76 ? -1.790 -1.309 -14.716 1.00 97.50 76 GLU A O 1
ATOM 621 N N . ARG A 1 77 ? -1.656 -3.427 -15.449 1.00 97.00 77 ARG A N 1
ATOM 622 C CA . ARG A 1 77 ? -3.009 -3.765 -14.986 1.00 97.00 77 ARG A CA 1
ATOM 623 C C . ARG A 1 77 ? -3.126 -3.791 -13.472 1.00 97.00 77 ARG A C 1
ATOM 625 O O . ARG A 1 77 ? -4.158 -3.378 -12.948 1.00 97.00 77 ARG A O 1
ATOM 632 N N . ALA A 1 78 ? -2.096 -4.254 -12.767 1.00 97.88 78 ALA A N 1
ATOM 633 C CA . ALA A 1 78 ? -2.088 -4.235 -11.309 1.00 97.88 78 ALA A CA 1
ATOM 634 C C . ALA A 1 78 ? -2.255 -2.808 -10.765 1.00 97.88 78 ALA A C 1
ATOM 636 O O . ALA A 1 78 ? -3.067 -2.592 -9.863 1.00 97.88 78 ALA A O 1
ATOM 637 N N . ILE A 1 79 ? -1.542 -1.840 -11.354 1.00 97.75 79 ILE A N 1
ATOM 638 C CA . ILE A 1 79 ? -1.665 -0.415 -11.021 1.00 97.75 79 ILE A CA 1
ATOM 639 C C . ILE A 1 79 ? -3.081 0.076 -11.333 1.00 97.75 79 ILE A C 1
ATOM 641 O O . ILE A 1 79 ? -3.745 0.590 -10.435 1.00 97.75 79 ILE A O 1
ATOM 645 N N . GLN A 1 80 ? -3.582 -0.153 -12.552 1.00 97.62 80 GLN A N 1
ATOM 646 C CA . GLN A 1 80 ? -4.916 0.302 -12.969 1.00 97.62 80 GLN A CA 1
ATOM 647 C C . GLN A 1 80 ? -6.030 -0.190 -12.028 1.00 97.62 80 GLN A C 1
ATOM 649 O O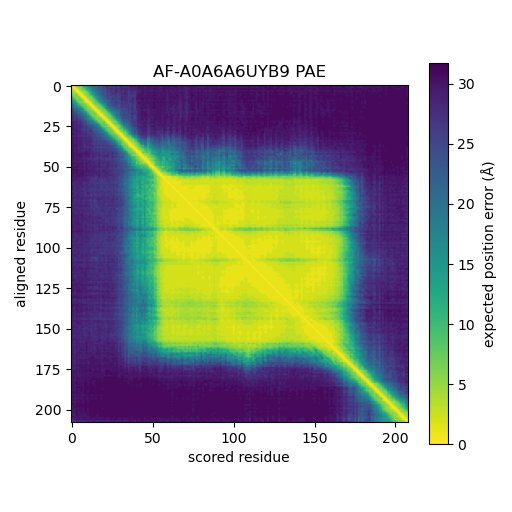 . GLN A 1 80 ? -6.887 0.588 -11.608 1.00 97.62 80 GLN A O 1
ATOM 654 N N . GLU A 1 81 ? -6.018 -1.472 -11.655 1.00 96.62 81 GLU A N 1
ATOM 655 C CA . GLU A 1 81 ? -7.036 -2.057 -10.771 1.00 96.62 81 GLU A CA 1
ATOM 656 C C . GLU A 1 81 ? -6.898 -1.587 -9.311 1.00 96.62 81 GLU A C 1
ATOM 658 O O . GLU A 1 81 ? -7.898 -1.385 -8.603 1.00 96.62 81 GLU A O 1
ATOM 663 N N . ALA A 1 82 ? -5.662 -1.379 -8.848 1.00 97.12 82 ALA A N 1
ATOM 664 C CA . ALA A 1 82 ? -5.396 -0.826 -7.526 1.00 97.12 82 ALA A CA 1
ATOM 665 C C . ALA A 1 82 ? -5.873 0.632 -7.429 1.00 97.12 82 ALA A C 1
ATOM 667 O O . ALA A 1 82 ? -6.580 0.983 -6.480 1.00 97.12 82 ALA A O 1
ATOM 668 N N . GLU A 1 83 ? -5.567 1.466 -8.423 1.00 96.38 83 GLU A N 1
ATOM 669 C CA . GLU A 1 83 ? -6.002 2.864 -8.494 1.00 96.38 83 GLU A CA 1
ATOM 670 C C . GLU A 1 83 ? -7.522 2.990 -8.618 1.00 96.38 83 GLU A C 1
ATOM 672 O O . GLU A 1 83 ? -8.138 3.732 -7.850 1.00 96.38 83 GLU A O 1
ATOM 677 N N . ALA A 1 84 ? -8.159 2.179 -9.468 1.00 93.81 84 ALA A N 1
ATOM 678 C CA . ALA A 1 84 ? -9.619 2.124 -9.565 1.00 93.81 84 ALA A CA 1
ATOM 679 C C . ALA A 1 84 ? -10.277 1.775 -8.216 1.00 93.81 84 ALA A C 1
ATOM 681 O O . ALA A 1 84 ? -11.363 2.256 -7.880 1.00 93.81 84 ALA A O 1
ATOM 682 N N . SER A 1 85 ? -9.612 0.959 -7.393 1.00 92.50 85 SER A N 1
ATOM 683 C CA . SER A 1 85 ? -10.073 0.667 -6.034 1.00 92.50 85 SER A CA 1
ATOM 684 C C . SER A 1 85 ? -9.928 1.871 -5.095 1.00 92.50 85 SER A C 1
ATOM 686 O O . SER A 1 85 ? -10.795 2.074 -4.238 1.00 92.50 85 SER A O 1
ATOM 688 N N . LEU A 1 86 ? -8.883 2.691 -5.251 1.00 93.88 86 LEU A N 1
ATOM 689 C CA . LEU A 1 86 ? -8.636 3.898 -4.448 1.00 93.88 86 LEU A CA 1
ATOM 690 C C . LEU A 1 86 ? -9.678 5.007 -4.682 1.00 93.88 86 LEU A C 1
ATOM 692 O O . LEU A 1 86 ? -9.935 5.793 -3.759 1.00 93.88 86 LEU A O 1
ATOM 696 N N . GLU A 1 87 ? -10.322 5.025 -5.853 1.00 91.44 87 GLU A N 1
ATOM 697 C CA . GLU A 1 87 ? -11.424 5.938 -6.203 1.00 91.44 87 GLU A CA 1
ATOM 698 C C . GLU A 1 87 ? -12.731 5.646 -5.440 1.00 91.44 87 GLU A C 1
ATOM 700 O O . GLU A 1 87 ? -13.658 6.464 -5.409 1.00 91.44 87 GLU A O 1
ATOM 705 N N . LEU A 1 88 ? -12.835 4.491 -4.774 1.00 87.81 88 LEU A N 1
ATOM 706 C CA . LEU A 1 88 ? -14.029 4.129 -4.018 1.00 87.81 88 LEU A CA 1
ATOM 707 C C . LEU A 1 88 ? -14.198 5.031 -2.783 1.00 87.81 88 LEU A C 1
ATOM 709 O O . LEU A 1 88 ? -13.434 4.971 -1.816 1.00 87.81 88 LEU A O 1
ATOM 713 N N . LEU A 1 89 ? -15.298 5.794 -2.765 1.00 77.44 89 LEU A N 1
ATOM 714 C CA . LEU A 1 89 ? -15.622 6.797 -1.736 1.00 77.44 89 LEU A CA 1
ATOM 715 C C . LEU A 1 89 ? -15.574 6.274 -0.288 1.00 77.44 89 LEU A C 1
ATOM 717 O O . LEU A 1 89 ? -15.340 7.038 0.644 1.00 77.44 89 LEU A O 1
ATOM 721 N N . ARG A 1 90 ? -15.847 4.983 -0.078 1.00 85.75 90 ARG A N 1
ATOM 722 C CA . ARG A 1 90 ? -15.915 4.357 1.255 1.00 85.75 90 ARG A CA 1
ATOM 723 C C . ARG A 1 90 ? -14.871 3.262 1.467 1.00 85.75 90 ARG A C 1
ATOM 725 O O . ARG A 1 90 ? -15.091 2.385 2.297 1.00 85.75 90 ARG A O 1
ATOM 732 N N . LEU A 1 91 ? -13.764 3.292 0.723 1.00 87.75 91 LEU A N 1
ATOM 733 C CA . LEU A 1 91 ? -12.672 2.341 0.922 1.00 87.75 91 LEU A CA 1
ATOM 734 C C . LEU A 1 91 ? -12.090 2.491 2.343 1.00 87.75 91 LEU A C 1
ATOM 736 O O . LEU A 1 91 ? -11.639 3.588 2.680 1.00 87.75 91 LEU A O 1
ATOM 740 N N . PRO A 1 92 ? -12.084 1.426 3.169 1.00 90.12 92 PRO A N 1
ATOM 741 C CA . PRO A 1 92 ? -11.468 1.462 4.490 1.00 90.12 92 PRO A CA 1
ATOM 742 C C . PRO A 1 92 ? -9.964 1.723 4.398 1.00 90.12 92 PRO A C 1
ATOM 744 O O . PRO A 1 92 ? -9.307 1.174 3.512 1.00 90.12 92 PRO A O 1
ATOM 747 N N . ASP A 1 93 ? -9.417 2.476 5.356 1.00 91.56 93 ASP A N 1
ATOM 748 C CA . ASP A 1 93 ? -8.005 2.893 5.355 1.00 91.56 93 ASP A CA 1
ATOM 749 C C . ASP A 1 93 ? -7.042 1.705 5.211 1.00 91.56 93 ASP A C 1
ATOM 751 O O . ASP A 1 93 ? -6.106 1.773 4.424 1.00 91.56 93 ASP A O 1
ATOM 755 N N . PHE A 1 94 ? -7.332 0.567 5.854 1.00 93.25 94 PHE A N 1
ATOM 756 C CA . PHE A 1 94 ? -6.566 -0.673 5.678 1.00 93.25 94 PHE A CA 1
ATOM 757 C C . PHE A 1 94 ? -6.397 -1.072 4.202 1.00 93.25 94 PHE A C 1
ATOM 759 O O . PHE A 1 94 ? -5.285 -1.332 3.752 1.00 93.25 94 PHE A O 1
ATOM 766 N N . TYR A 1 95 ? -7.483 -1.100 3.423 1.00 94.62 95 TYR A N 1
ATOM 767 C CA . TYR A 1 95 ? -7.408 -1.453 2.003 1.00 94.62 95 TYR A CA 1
ATOM 768 C C . TYR A 1 95 ? -6.868 -0.311 1.147 1.00 94.62 95 TYR A C 1
ATOM 770 O O . TYR A 1 95 ? -6.285 -0.581 0.101 1.00 94.62 95 TYR A O 1
ATOM 778 N N . ARG A 1 96 ? -7.021 0.943 1.585 1.00 95.69 96 ARG A N 1
ATOM 779 C CA . ARG A 1 96 ? -6.369 2.087 0.941 1.00 95.69 96 ARG A CA 1
ATOM 780 C C . ARG A 1 96 ? -4.851 1.923 0.995 1.00 95.69 96 ARG A C 1
ATOM 782 O O . ARG A 1 96 ? -4.226 1.882 -0.053 1.00 95.69 96 ARG A O 1
ATOM 789 N N . ILE A 1 97 ? -4.299 1.677 2.185 1.00 97.62 97 ILE A N 1
ATOM 790 C CA . ILE A 1 97 ? -2.865 1.430 2.395 1.00 97.62 97 ILE A CA 1
ATOM 791 C C . ILE A 1 97 ? -2.388 0.246 1.545 1.00 97.62 97 ILE A C 1
ATOM 793 O O . ILE A 1 97 ? -1.393 0.363 0.839 1.00 97.62 97 ILE A O 1
ATOM 797 N N . LYS A 1 98 ? -3.116 -0.880 1.547 1.00 97.38 98 LYS A N 1
ATOM 798 C CA . LYS A 1 98 ? -2.729 -2.060 0.755 1.00 97.38 98 LYS A CA 1
ATOM 799 C C . LYS A 1 98 ? -2.674 -1.803 -0.751 1.00 97.38 98 LYS A C 1
ATOM 801 O O . LYS A 1 98 ? -1.744 -2.277 -1.396 1.00 97.38 98 LYS A O 1
ATOM 806 N N . ASN A 1 99 ? -3.660 -1.102 -1.311 1.00 97.56 99 ASN A N 1
ATOM 807 C CA . ASN A 1 99 ? -3.657 -0.782 -2.740 1.00 97.56 99 ASN A CA 1
ATOM 808 C C . ASN A 1 99 ? -2.545 0.219 -3.073 1.00 97.56 99 ASN A C 1
ATOM 810 O O . ASN A 1 99 ? -1.838 0.017 -4.049 1.00 97.56 99 ASN A O 1
ATOM 814 N N . THR A 1 100 ? -2.310 1.228 -2.230 1.00 98.12 100 THR A N 1
ATOM 815 C CA . THR A 1 100 ? -1.197 2.168 -2.428 1.00 98.12 100 THR A CA 1
ATOM 816 C C . THR A 1 100 ? 0.171 1.474 -2.352 1.00 98.12 100 THR A C 1
ATOM 818 O O . THR A 1 100 ? 1.028 1.734 -3.188 1.00 98.12 100 THR A O 1
ATOM 821 N N . LEU A 1 101 ? 0.368 0.536 -1.419 1.00 98.00 101 LEU A N 1
ATOM 822 C CA . LEU A 1 101 ? 1.581 -0.293 -1.362 1.00 98.00 101 LEU A CA 1
ATOM 823 C C . LEU A 1 101 ? 1.757 -1.162 -2.610 1.00 98.00 101 LEU A C 1
ATOM 825 O O . LEU A 1 101 ? 2.879 -1.365 -3.061 1.00 98.00 101 LEU A O 1
ATOM 829 N N . LEU A 1 102 ? 0.662 -1.699 -3.154 1.00 98.25 102 LEU A N 1
A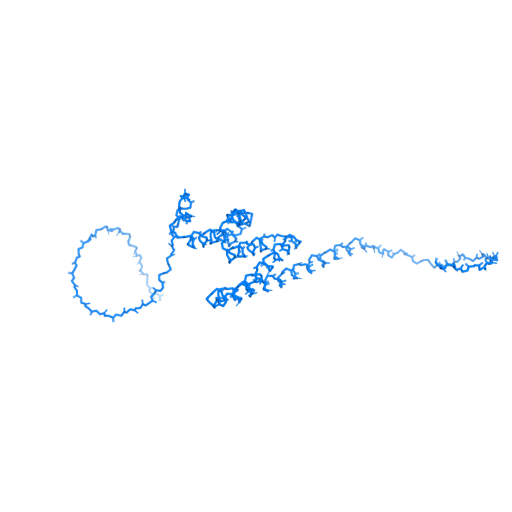TOM 830 C CA . LEU A 1 102 ? 0.708 -2.485 -4.385 1.00 98.25 102 LEU A CA 1
ATOM 831 C C . LEU A 1 102 ? 1.144 -1.624 -5.576 1.00 98.25 102 LEU A C 1
ATOM 833 O O . LEU A 1 102 ? 2.001 -2.059 -6.334 1.00 98.25 102 LEU A O 1
ATOM 837 N N . VAL A 1 103 ? 0.616 -0.400 -5.690 1.00 98.31 103 VAL A N 1
ATOM 838 C CA . VAL A 1 103 ? 1.052 0.578 -6.700 1.00 98.31 103 VAL A CA 1
ATOM 839 C C . VAL A 1 103 ? 2.538 0.889 -6.533 1.00 98.31 103 VAL A C 1
ATOM 841 O O . VAL A 1 103 ? 3.301 0.725 -7.477 1.00 98.31 103 VAL A O 1
ATOM 844 N N . ALA A 1 104 ? 2.978 1.227 -5.317 1.00 98.00 104 ALA A N 1
ATOM 845 C CA . ALA A 1 104 ? 4.383 1.519 -5.030 1.00 98.00 104 ALA A CA 1
ATOM 846 C C . ALA A 1 104 ? 5.331 0.365 -5.412 1.00 98.00 104 ALA A C 1
ATOM 848 O O . ALA A 1 104 ? 6.433 0.604 -5.886 1.00 98.00 104 ALA A O 1
ATOM 849 N N . ARG A 1 105 ? 4.901 -0.891 -5.237 1.00 97.31 105 ARG A N 1
ATOM 850 C CA . ARG A 1 105 ? 5.666 -2.089 -5.629 1.00 97.31 105 ARG A CA 1
ATOM 851 C C . ARG A 1 105 ? 5.698 -2.348 -7.135 1.00 97.31 105 ARG A C 1
ATOM 853 O O . ARG A 1 105 ? 6.547 -3.114 -7.585 1.00 97.31 105 ARG A O 1
ATOM 860 N N . ALA A 1 106 ? 4.718 -1.837 -7.872 1.00 97.31 106 ALA A N 1
ATOM 861 C CA . ALA A 1 106 ? 4.537 -2.086 -9.300 1.00 97.31 106 ALA A CA 1
ATOM 862 C C . ALA A 1 106 ? 5.180 -1.011 -10.180 1.00 97.31 106 ALA A C 1
ATOM 864 O O . ALA A 1 106 ? 5.412 -1.261 -11.360 1.00 97.31 106 ALA A O 1
ATOM 865 N N . LEU A 1 107 ? 5.454 0.164 -9.612 1.00 96.56 107 LEU A N 1
ATOM 866 C CA . LEU A 1 107 ? 6.147 1.252 -10.288 1.00 96.56 107 LEU A CA 1
ATOM 867 C C . LEU A 1 107 ? 7.624 0.904 -10.506 1.00 96.56 107 LEU A C 1
ATOM 869 O O . LEU A 1 107 ? 8.275 0.303 -9.653 1.00 96.56 107 LEU A O 1
ATOM 873 N N . ASP A 1 108 ? 8.137 1.287 -11.670 1.00 92.69 108 ASP A N 1
ATOM 874 C CA . ASP A 1 108 ? 9.484 0.976 -12.156 1.00 92.69 108 ASP A CA 1
ATOM 875 C C . ASP A 1 108 ? 10.493 2.109 -11.929 1.00 92.69 108 ASP A C 1
ATOM 877 O O . ASP A 1 108 ? 11.660 1.975 -12.289 1.00 92.69 108 ASP A O 1
ATOM 881 N N . ASN A 1 109 ? 10.059 3.215 -11.327 1.00 93.44 109 ASN A N 1
ATOM 882 C CA . ASN A 1 109 ? 10.901 4.360 -11.024 1.00 93.44 109 ASN A CA 1
ATOM 883 C C . ASN A 1 109 ? 10.821 4.725 -9.540 1.00 93.44 109 ASN A C 1
ATOM 885 O O . ASN A 1 109 ? 9.781 4.593 -8.890 1.00 93.44 109 ASN A O 1
ATOM 889 N N . TYR A 1 110 ? 11.948 5.191 -9.003 1.00 93.62 110 TYR A N 1
ATOM 890 C CA . TYR A 1 110 ? 12.096 5.425 -7.572 1.00 93.62 110 TYR A CA 1
ATOM 891 C C . TYR A 1 110 ? 11.180 6.542 -7.074 1.00 93.62 110 TYR A C 1
ATOM 893 O O . TYR A 1 110 ? 10.615 6.423 -5.990 1.00 93.62 110 TYR A O 1
ATOM 901 N N . GLU A 1 111 ? 11.068 7.635 -7.831 1.00 95.12 111 GLU A N 1
ATOM 902 C CA . GLU A 1 111 ? 10.380 8.848 -7.388 1.00 95.12 111 GLU A CA 1
ATOM 903 C C . GLU A 1 111 ? 8.884 8.592 -7.183 1.00 95.12 111 GLU A C 1
ATOM 905 O O . GLU A 1 111 ? 8.387 8.792 -6.071 1.00 95.12 111 GLU A O 1
ATOM 910 N N . ASP A 1 112 ? 8.203 8.040 -8.188 1.00 96.38 112 ASP A N 1
ATOM 911 C CA . ASP A 1 112 ? 6.773 7.734 -8.111 1.00 96.38 112 ASP A CA 1
ATOM 912 C C . ASP A 1 112 ? 6.501 6.629 -7.077 1.00 96.38 112 ASP A C 1
ATOM 914 O O . ASP A 1 112 ? 5.552 6.703 -6.288 1.00 96.38 112 ASP A O 1
ATOM 918 N N . ALA A 1 113 ? 7.356 5.598 -7.035 1.00 97.06 113 ALA A N 1
ATOM 919 C CA . ALA A 1 113 ? 7.223 4.507 -6.074 1.00 97.06 113 ALA A CA 1
ATOM 920 C C . ALA A 1 113 ? 7.381 5.000 -4.628 1.00 97.06 113 ALA A C 1
ATOM 922 O O . ALA A 1 113 ? 6.623 4.600 -3.737 1.00 97.06 113 ALA A O 1
ATOM 923 N N . TYR A 1 114 ? 8.342 5.897 -4.389 1.00 97.38 114 TYR A N 1
ATOM 924 C CA . TYR A 1 114 ? 8.557 6.519 -3.090 1.00 97.38 114 TYR A CA 1
ATOM 925 C C . TYR A 1 114 ? 7.416 7.467 -2.717 1.00 97.38 114 TYR A C 1
ATOM 927 O O . TYR A 1 114 ? 6.997 7.469 -1.559 1.00 97.38 114 TYR A O 1
ATOM 935 N N . GLU A 1 115 ? 6.872 8.236 -3.665 1.00 97.88 115 GLU A N 1
ATOM 936 C CA . GLU A 1 115 ? 5.697 9.076 -3.423 1.00 97.88 115 GLU A CA 1
ATOM 937 C C . GLU A 1 115 ? 4.508 8.223 -2.959 1.00 97.88 115 GLU A C 1
ATOM 939 O O . GLU A 1 115 ? 3.950 8.473 -1.884 1.00 97.88 115 GLU A O 1
ATOM 944 N N . ALA A 1 116 ? 4.185 7.156 -3.695 1.00 97.75 116 ALA A N 1
ATOM 945 C CA . ALA A 1 116 ? 3.124 6.224 -3.328 1.00 97.75 116 ALA A CA 1
ATOM 946 C C . ALA A 1 116 ? 3.380 5.575 -1.955 1.00 97.75 116 ALA A C 1
ATOM 948 O O . ALA A 1 116 ? 2.493 5.570 -1.094 1.00 97.75 116 ALA A O 1
ATOM 949 N N . TRP A 1 117 ? 4.600 5.086 -1.701 1.00 98.19 117 TRP A N 1
ATOM 950 C CA . TRP A 1 117 ? 4.980 4.536 -0.396 1.00 98.19 117 TRP A CA 1
ATOM 951 C C . TRP A 1 117 ? 4.796 5.560 0.734 1.00 98.19 117 TRP A C 1
ATOM 953 O O . TRP A 1 117 ? 4.185 5.242 1.754 1.00 98.19 117 TRP A O 1
ATOM 963 N N . SER A 1 118 ? 5.250 6.800 0.544 1.00 98.12 118 SER A N 1
ATOM 964 C CA . SER A 1 118 ? 5.168 7.856 1.561 1.00 98.12 118 SER A CA 1
ATOM 965 C C . SER A 1 118 ? 3.720 8.220 1.901 1.00 98.12 118 SER A C 1
ATOM 967 O O . SER A 1 118 ? 3.385 8.480 3.059 1.00 98.12 118 SER A O 1
ATOM 969 N N . TYR A 1 119 ? 2.826 8.174 0.911 1.00 97.81 119 TYR A N 1
ATOM 970 C CA . TYR A 1 119 ? 1.400 8.366 1.136 1.00 97.81 119 TYR A CA 1
ATOM 971 C C . TYR A 1 119 ? 0.782 7.195 1.916 1.00 97.81 119 TYR A C 1
ATOM 973 O O . TYR A 1 119 ? -0.034 7.414 2.816 1.00 97.81 119 TYR A O 1
ATOM 981 N N . ALA A 1 120 ? 1.189 5.957 1.617 1.00 98.06 120 ALA A N 1
ATOM 982 C CA . ALA A 1 120 ? 0.764 4.779 2.371 1.00 98.06 120 ALA A CA 1
ATOM 983 C C . ALA A 1 120 ? 1.228 4.837 3.839 1.00 98.06 120 ALA A C 1
ATOM 985 O O . ALA A 1 120 ? 0.438 4.527 4.734 1.00 98.06 120 ALA A O 1
ATOM 986 N N . ASP A 1 121 ? 2.462 5.283 4.079 1.00 98.25 121 ASP A N 1
ATOM 987 C CA . ASP A 1 121 ? 3.046 5.483 5.411 1.00 98.25 121 ASP A CA 1
ATOM 988 C C . ASP A 1 121 ? 2.261 6.528 6.220 1.00 98.25 121 ASP A C 1
ATOM 990 O O . ASP A 1 121 ? 1.793 6.259 7.328 1.00 98.25 121 ASP A O 1
ATOM 994 N N . TYR A 1 122 ? 1.965 7.679 5.609 1.00 97.69 122 TYR A N 1
ATOM 995 C CA . TYR A 1 122 ? 1.114 8.705 6.216 1.00 97.69 122 TYR A CA 1
ATOM 996 C C . TYR A 1 122 ? -0.270 8.166 6.625 1.00 97.69 122 TYR A C 1
ATOM 998 O O . TYR A 1 122 ? -0.756 8.427 7.731 1.00 97.69 122 TYR A O 1
ATOM 1006 N N . LEU A 1 123 ? -0.927 7.404 5.742 1.00 96.69 123 LEU A N 1
ATOM 1007 C CA . LEU A 1 123 ? -2.234 6.806 6.029 1.00 96.69 123 LEU A CA 1
ATOM 1008 C C . LEU A 1 123 ? -2.162 5.766 7.150 1.00 96.69 123 LEU A C 1
ATOM 1010 O O . LEU A 1 123 ? -3.104 5.652 7.945 1.00 96.69 123 LEU A O 1
ATOM 1014 N N . TYR A 1 124 ? -1.074 5.002 7.204 1.00 97.81 124 TYR A N 1
ATOM 1015 C CA . TYR A 1 124 ? -0.816 4.035 8.258 1.00 97.81 124 TYR A CA 1
ATOM 1016 C C . TYR A 1 124 ? -0.684 4.724 9.617 1.00 97.81 124 TYR A C 1
ATOM 1018 O O . TYR A 1 124 ? -1.438 4.386 10.534 1.00 97.81 124 TYR A O 1
ATOM 1026 N N . ASP A 1 125 ? 0.169 5.741 9.726 1.00 97.75 125 ASP A N 1
ATOM 1027 C CA . ASP A 1 125 ? 0.368 6.507 10.958 1.00 97.75 125 ASP A CA 1
ATOM 1028 C C . ASP A 1 125 ? -0.938 7.129 11.461 1.00 97.75 125 ASP A C 1
ATOM 1030 O O . ASP A 1 125 ? -1.309 7.000 12.634 1.00 97.75 125 ASP A O 1
ATOM 1034 N N . GLU A 1 126 ? -1.699 7.743 10.556 1.00 96.81 126 GLU A N 1
ATOM 1035 C CA . GLU A 1 126 ? -2.989 8.339 10.883 1.00 96.81 126 GLU A CA 1
ATOM 1036 C C . GLU A 1 126 ? -4.013 7.279 11.334 1.00 96.81 126 GLU A C 1
ATOM 1038 O O . GLU A 1 126 ? -4.800 7.510 12.262 1.00 96.81 126 GLU A O 1
ATOM 1043 N N . SER A 1 127 ? -3.986 6.090 10.725 1.00 94.56 127 SER A N 1
ATOM 1044 C CA . SER A 1 127 ? -4.832 4.956 11.112 1.00 94.56 127 SER A CA 1
ATOM 1045 C C . SER A 1 127 ? -4.465 4.418 12.493 1.00 94.56 127 SER A C 1
ATOM 1047 O O . SER A 1 127 ? -5.359 4.177 13.309 1.00 94.56 127 SER A O 1
ATOM 1049 N N . VAL A 1 128 ? -3.171 4.263 12.788 1.00 95.69 128 VAL A N 1
ATOM 1050 C CA . VAL A 1 128 ? -2.667 3.820 14.096 1.00 95.69 128 VAL A CA 1
ATOM 1051 C C . VAL A 1 128 ? -3.044 4.828 15.176 1.00 95.69 128 VAL A C 1
ATOM 1053 O O . VAL A 1 128 ? -3.554 4.434 16.232 1.00 95.69 128 VAL A O 1
ATOM 1056 N N . ARG A 1 129 ? -2.871 6.128 14.910 1.00 96.62 129 ARG A N 1
ATOM 1057 C CA . ARG A 1 129 ? -3.253 7.208 15.827 1.00 96.62 129 ARG A CA 1
ATOM 1058 C C . ARG A 1 129 ? -4.742 7.143 16.171 1.00 96.62 129 ARG A C 1
ATOM 1060 O O . ARG A 1 129 ? -5.093 7.028 17.347 1.00 96.62 129 ARG A O 1
ATOM 1067 N N . LYS A 1 130 ? -5.620 7.118 15.160 1.00 92.62 130 LYS A N 1
ATOM 1068 C CA . LYS A 1 130 ? -7.083 7.006 15.341 1.00 92.62 130 LYS A CA 1
ATOM 1069 C C . LYS A 1 130 ? -7.480 5.738 16.095 1.00 92.62 130 LYS A C 1
ATOM 1071 O O . LYS A 1 130 ? -8.324 5.784 16.990 1.00 92.62 130 LYS A O 1
ATOM 1076 N N . ALA A 1 131 ? -6.878 4.599 15.753 1.00 90.81 131 ALA A N 1
ATOM 1077 C CA . ALA A 1 131 ? -7.165 3.321 16.396 1.00 90.81 131 ALA A CA 1
ATOM 1078 C C . ALA A 1 131 ? -6.755 3.316 17.875 1.00 90.81 131 ALA A C 1
ATOM 1080 O O . ALA A 1 131 ? -7.484 2.789 18.718 1.00 90.81 131 ALA A O 1
ATOM 1081 N N . THR A 1 132 ? -5.622 3.946 18.191 1.00 93.62 132 THR A N 1
ATOM 1082 C CA . THR A 1 132 ? -5.109 4.101 19.557 1.00 93.62 132 THR A CA 1
ATOM 1083 C C . THR A 1 132 ? -6.017 5.004 20.388 1.00 93.62 132 THR A C 1
ATOM 1085 O O . THR A 1 132 ? -6.420 4.619 21.487 1.00 93.62 132 THR A O 1
ATOM 1088 N N . GLU A 1 133 ? -6.417 6.160 19.850 1.00 94.62 133 GLU A N 1
ATOM 1089 C CA . GLU A 1 133 ? -7.359 7.087 20.496 1.00 94.62 133 GLU A CA 1
ATOM 1090 C C . GLU A 1 133 ? -8.715 6.423 20.771 1.00 94.62 133 GLU A C 1
ATOM 1092 O O . GLU A 1 133 ? -9.275 6.557 21.862 1.00 94.62 133 GLU A O 1
ATOM 1097 N N . ALA A 1 134 ? -9.209 5.636 19.813 1.00 89.31 134 ALA A N 1
ATOM 1098 C CA . ALA A 1 134 ? -10.446 4.871 19.937 1.00 89.31 134 ALA A CA 1
ATOM 1099 C C . ALA A 1 134 ? -10.310 3.594 20.790 1.00 89.31 134 ALA A C 1
ATOM 1101 O O . ALA A 1 134 ? -11.311 2.919 21.032 1.00 89.31 134 ALA A O 1
ATOM 1102 N N . LYS A 1 135 ? -9.094 3.239 21.235 1.00 92.62 135 LYS A N 1
ATOM 1103 C CA . LYS A 1 135 ? -8.777 1.979 21.936 1.00 92.62 135 LYS A CA 1
ATOM 1104 C C . LYS A 1 135 ? -9.242 0.730 21.171 1.00 92.62 135 LYS A C 1
ATOM 1106 O O . LYS A 1 135 ? -9.644 -0.268 21.770 1.00 92.62 135 LYS A O 1
ATOM 1111 N N . ASN A 1 136 ? -9.191 0.776 19.841 1.00 88.06 136 ASN A N 1
ATOM 1112 C CA . ASN A 1 136 ? -9.612 -0.314 18.968 1.00 88.06 136 ASN A CA 1
ATOM 1113 C C . ASN A 1 136 ? -8.474 -1.330 18.781 1.00 88.06 136 ASN A C 1
ATOM 1115 O O . ASN A 1 136 ? -7.740 -1.305 17.793 1.00 88.06 136 ASN A O 1
ATOM 1119 N N . THR A 1 137 ? -8.332 -2.238 19.746 1.00 88.38 137 THR A N 1
ATOM 1120 C CA . THR A 1 137 ? -7.262 -3.250 19.762 1.00 88.38 137 THR A CA 1
ATOM 1121 C C . THR A 1 137 ? -7.335 -4.232 18.593 1.00 88.38 137 THR A C 1
ATOM 1123 O O . THR A 1 137 ? -6.297 -4.676 18.110 1.00 88.38 137 THR A O 1
ATOM 1126 N N . ALA A 1 138 ? -8.537 -4.540 18.096 1.00 83.50 138 ALA A N 1
ATOM 1127 C CA . ALA A 1 138 ? -8.715 -5.418 16.943 1.00 83.50 138 ALA A CA 1
ATOM 1128 C C . ALA A 1 138 ? -8.159 -4.785 15.658 1.00 83.50 138 ALA A C 1
ATOM 1130 O O . ALA A 1 138 ? -7.446 -5.443 14.903 1.00 83.50 138 ALA A O 1
ATOM 1131 N N . TYR A 1 139 ? -8.439 -3.498 15.429 1.00 85.00 139 TYR A N 1
ATOM 1132 C CA . TYR A 1 139 ? -7.931 -2.787 14.255 1.00 85.00 139 TYR A CA 1
ATOM 1133 C C . TYR A 1 139 ? -6.420 -2.535 14.339 1.00 85.00 139 TYR A C 1
ATOM 1135 O O . TYR A 1 139 ? -5.725 -2.707 13.343 1.00 85.00 139 TYR A O 1
ATOM 1143 N N . LEU A 1 140 ? -5.884 -2.252 15.533 1.00 86.38 140 LEU A N 1
ATOM 1144 C CA . LEU A 1 140 ? -4.431 -2.192 15.755 1.00 86.38 140 LEU A CA 1
ATOM 1145 C C . LEU A 1 140 ? -3.732 -3.514 15.399 1.00 86.38 140 LEU A C 1
ATOM 1147 O O . LEU A 1 140 ? -2.668 -3.506 14.780 1.00 86.38 140 LEU A O 1
ATOM 1151 N N . GLY A 1 141 ? -4.351 -4.652 15.732 1.00 84.69 141 GLY A N 1
ATOM 1152 C CA . GLY A 1 141 ? -3.843 -5.968 15.341 1.00 84.69 141 GLY A CA 1
ATOM 1153 C C . GLY A 1 141 ? -3.762 -6.156 13.823 1.00 84.69 141 GLY A C 1
ATOM 1154 O O . GLY A 1 141 ? -2.789 -6.723 13.335 1.00 84.69 141 GLY A O 1
ATOM 1155 N N . LEU A 1 142 ? -4.737 -5.636 13.068 1.00 86.56 142 LEU A N 1
ATOM 1156 C CA . LEU A 1 142 ? -4.705 -5.658 11.599 1.00 86.56 142 LEU A CA 1
ATOM 1157 C C . LEU A 1 142 ? -3.610 -4.746 11.034 1.00 86.56 142 LEU A C 1
ATOM 1159 O O . LEU A 1 142 ? -2.898 -5.148 10.117 1.00 86.56 142 LEU A O 1
ATOM 1163 N N . LEU A 1 143 ? -3.459 -3.541 11.588 1.00 89.62 143 LEU A N 1
ATOM 1164 C CA . LEU A 1 143 ? -2.456 -2.574 11.138 1.00 89.62 143 LEU A CA 1
ATOM 1165 C C . LEU A 1 143 ? -1.025 -3.073 11.375 1.00 89.62 143 LEU A C 1
ATOM 1167 O O . LEU A 1 143 ? -0.168 -2.838 10.537 1.00 89.62 143 LEU A O 1
ATOM 1171 N N . THR A 1 144 ? -0.771 -3.832 12.444 1.00 90.56 144 THR A N 1
ATOM 1172 C CA . THR A 1 144 ? 0.584 -4.324 12.773 1.00 90.56 144 THR A CA 1
ATOM 1173 C C . THR A 1 144 ? 1.249 -5.063 11.601 1.00 90.56 144 THR A C 1
ATOM 1175 O O . THR A 1 144 ? 2.445 -4.903 11.384 1.00 90.56 144 THR A O 1
ATOM 1178 N N . GLY A 1 145 ? 0.483 -5.825 10.810 1.00 89.06 145 GLY A N 1
ATOM 1179 C CA . GLY A 1 145 ? 1.015 -6.494 9.617 1.00 89.06 145 GLY A CA 1
ATOM 1180 C C . GLY A 1 145 ? 1.438 -5.524 8.507 1.00 89.06 145 GLY A C 1
ATOM 1181 O O . GLY A 1 145 ? 2.448 -5.755 7.852 1.00 89.06 145 GLY A O 1
ATOM 1182 N N . LEU A 1 146 ? 0.711 -4.415 8.335 1.00 93.81 146 LEU A N 1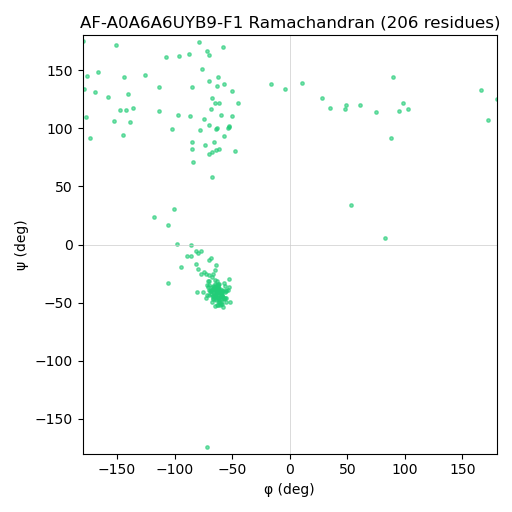
ATOM 1183 C CA . LEU A 1 146 ? 1.031 -3.395 7.332 1.00 93.81 146 LEU A CA 1
ATOM 1184 C C . LEU A 1 146 ? 2.300 -2.612 7.675 1.00 93.81 146 LEU A C 1
ATOM 1186 O O . LEU A 1 146 ? 3.020 -2.223 6.763 1.00 93.81 146 LEU A O 1
ATOM 1190 N N . GLY A 1 147 ? 2.596 -2.419 8.964 1.00 92.88 147 GLY A N 1
ATOM 1191 C CA . GLY A 1 147 ? 3.830 -1.753 9.390 1.00 92.88 147 GLY A CA 1
ATOM 1192 C C . GLY A 1 147 ? 5.081 -2.478 8.885 1.00 92.88 147 GLY A C 1
ATOM 1193 O O . GLY A 1 147 ? 5.979 -1.854 8.330 1.00 92.88 147 GLY A O 1
ATOM 1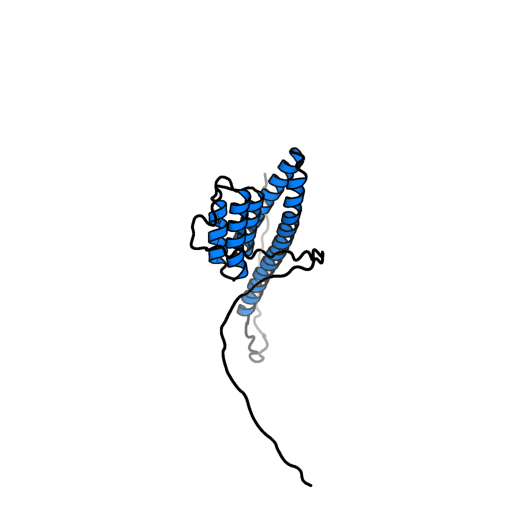194 N N . SER A 1 148 ? 5.110 -3.811 8.984 1.00 94.12 148 SER A N 1
ATOM 1195 C CA . SER A 1 148 ? 6.225 -4.604 8.449 1.00 94.12 148 SER A CA 1
ATOM 1196 C C . SER A 1 148 ? 6.314 -4.544 6.921 1.00 94.12 148 SER A C 1
ATOM 1198 O O . SER A 1 148 ? 7.414 -4.453 6.386 1.00 94.12 148 SER A O 1
ATOM 1200 N N . GLU A 1 149 ? 5.177 -4.550 6.217 1.00 95.56 149 GLU A N 1
ATOM 1201 C CA . GLU A 1 149 ? 5.151 -4.413 4.753 1.00 95.56 149 GLU A CA 1
ATOM 1202 C C . GLU A 1 149 ? 5.690 -3.052 4.272 1.00 95.56 149 GLU A C 1
ATOM 1204 O O . GLU A 1 149 ? 6.366 -2.992 3.244 1.00 95.56 149 GLU A O 1
ATOM 1209 N N . LEU A 1 150 ? 5.398 -1.971 5.006 1.00 96.44 150 LEU A N 1
ATOM 1210 C CA . LEU A 1 150 ? 5.912 -0.624 4.735 1.00 96.44 150 LEU A CA 1
ATOM 1211 C C . LEU A 1 150 ? 7.429 -0.550 4.914 1.00 96.44 150 LEU A C 1
ATOM 1213 O O . LEU A 1 150 ? 8.119 -0.001 4.055 1.00 96.44 150 LEU A O 1
ATOM 1217 N N . GLU A 1 151 ? 7.947 -1.100 6.013 1.00 96.19 151 GLU A N 1
ATOM 1218 C CA . GLU A 1 151 ? 9.385 -1.116 6.294 1.00 96.19 151 GLU A CA 1
ATOM 1219 C C . GLU A 1 151 ? 10.160 -1.933 5.257 1.00 96.19 151 GLU A C 1
ATOM 1221 O O . GLU A 1 151 ? 11.210 -1.494 4.785 1.00 96.19 151 GLU A O 1
ATOM 1226 N N . GLU A 1 152 ? 9.635 -3.100 4.876 1.00 96.56 152 GLU A N 1
ATOM 1227 C CA . GLU A 1 152 ? 10.222 -3.948 3.837 1.00 96.56 152 GLU A CA 1
ATOM 1228 C C . GLU A 1 152 ? 10.307 -3.201 2.503 1.00 96.56 152 GLU A C 1
ATOM 1230 O O . GLU A 1 152 ? 11.389 -3.102 1.921 1.00 96.56 152 GLU A O 1
ATOM 1235 N N . LEU A 1 153 ? 9.204 -2.583 2.068 1.00 96.19 153 LEU A N 1
ATOM 1236 C CA . LEU A 1 153 ? 9.185 -1.833 0.815 1.00 96.19 153 LEU A CA 1
ATOM 1237 C C . LEU A 1 153 ? 10.147 -0.640 0.842 1.00 96.19 153 LEU A C 1
ATOM 1239 O O . LEU A 1 153 ? 10.873 -0.419 -0.123 1.00 96.19 153 LEU A O 1
ATOM 1243 N N . LEU A 1 154 ? 10.228 0.099 1.953 1.00 96.81 154 LEU A N 1
ATOM 1244 C CA . LEU A 1 154 ? 11.181 1.204 2.086 1.00 96.81 154 LEU A CA 1
ATOM 1245 C C . LEU A 1 154 ? 12.632 0.737 1.911 1.00 96.81 154 LEU A C 1
ATOM 1247 O O . LEU A 1 154 ? 13.454 1.444 1.321 1.00 96.81 154 LEU A O 1
ATOM 1251 N N . LEU A 1 155 ? 12.973 -0.433 2.454 1.00 95.62 155 LEU A N 1
ATOM 1252 C CA . LEU A 1 155 ? 14.307 -1.003 2.295 1.00 95.62 155 LEU A CA 1
ATOM 1253 C C . LEU A 1 155 ? 14.593 -1.359 0.838 1.00 95.62 155 LEU A C 1
ATOM 1255 O O . LEU A 1 155 ? 15.712 -1.125 0.384 1.00 95.62 155 LEU A O 1
ATOM 1259 N N . ASP A 1 156 ? 13.612 -1.892 0.117 1.00 94.00 156 ASP A N 1
ATOM 1260 C CA . ASP A 1 156 ? 13.764 -2.242 -1.294 1.00 94.00 156 ASP A CA 1
ATOM 1261 C C . ASP A 1 156 ? 13.879 -1.003 -2.186 1.00 94.00 156 ASP A C 1
ATOM 1263 O O . ASP A 1 156 ? 14.814 -0.921 -2.982 1.00 94.00 156 ASP A O 1
ATOM 1267 N N . LEU A 1 157 ? 13.053 0.022 -1.960 1.00 93.75 157 LEU A N 1
ATOM 1268 C CA . LEU A 1 157 ? 13.155 1.300 -2.674 1.00 93.75 157 LEU A CA 1
ATOM 1269 C C . LEU A 1 157 ? 14.523 1.966 -2.472 1.00 93.75 157 LEU A C 1
ATOM 1271 O O . LEU A 1 157 ? 15.115 2.490 -3.410 1.00 93.75 157 LEU A O 1
ATOM 1275 N N . ARG A 1 158 ? 15.090 1.897 -1.262 1.00 92.69 158 ARG A N 1
ATOM 1276 C CA . ARG A 1 158 ? 16.441 2.419 -0.987 1.00 92.69 158 ARG A CA 1
ATOM 1277 C C . ARG A 1 158 ? 17.555 1.636 -1.677 1.00 92.69 158 ARG A C 1
ATOM 1279 O O . ARG A 1 158 ? 18.628 2.196 -1.888 1.00 92.69 158 ARG A O 1
ATOM 1286 N N . LYS A 1 159 ? 17.361 0.342 -1.951 1.00 91.06 159 LYS A N 1
ATOM 1287 C CA . LYS A 1 159 ? 18.321 -0.441 -2.746 1.00 91.06 159 LYS A CA 1
ATOM 1288 C C . LYS A 1 159 ? 18.234 -0.024 -4.208 1.00 91.06 159 LYS A C 1
ATOM 1290 O O . LYS A 1 159 ? 19.272 0.242 -4.798 1.00 91.06 159 LYS A O 1
ATOM 1295 N N . PHE A 1 160 ? 17.013 0.095 -4.724 1.00 86.44 160 PHE A N 1
ATOM 1296 C CA . PHE A 1 160 ? 16.739 0.543 -6.085 1.00 86.44 160 PHE A CA 1
ATOM 1297 C C . PHE A 1 160 ? 17.373 1.917 -6.367 1.00 86.44 160 PHE A C 1
ATOM 1299 O O . PHE A 1 160 ? 18.188 2.036 -7.271 1.00 86.44 160 PHE A O 1
ATOM 1306 N N . GLN A 1 161 ? 17.166 2.900 -5.479 1.00 89.31 161 GLN A N 1
ATOM 1307 C CA . GLN A 1 161 ? 17.780 4.233 -5.593 1.00 89.31 161 GLN A CA 1
ATOM 1308 C C . GLN A 1 161 ? 19.313 4.207 -5.693 1.00 89.31 161 GLN A C 1
ATOM 1310 O O . GLN A 1 161 ? 19.915 5.019 -6.393 1.00 89.31 161 GLN A O 1
ATOM 1315 N N . LYS A 1 162 ? 19.965 3.320 -4.932 1.00 83.69 162 LYS A N 1
ATOM 1316 C CA . LYS A 1 162 ? 21.428 3.213 -4.949 1.00 83.69 162 LYS A CA 1
ATOM 1317 C C . LYS A 1 162 ? 21.927 2.621 -6.256 1.00 83.69 162 LYS A C 1
ATOM 1319 O O . LYS A 1 162 ? 22.947 3.082 -6.750 1.00 83.69 162 LYS A O 1
ATOM 1324 N N . GLN A 1 163 ? 21.214 1.633 -6.789 1.00 77.00 163 GLN A N 1
ATOM 1325 C CA . GLN A 1 163 ? 21.579 0.986 -8.039 1.00 77.00 163 GLN A CA 1
ATOM 1326 C C . GLN A 1 163 ? 21.514 1.974 -9.209 1.00 77.00 163 GLN A C 1
ATOM 1328 O O . GLN A 1 163 ? 22.511 2.123 -9.907 1.00 77.00 163 GLN A O 1
ATOM 1333 N N . ASP A 1 164 ? 20.426 2.744 -9.323 1.00 72.69 164 ASP A N 1
ATOM 1334 C CA . ASP A 1 164 ? 20.298 3.787 -10.352 1.00 72.69 164 ASP A CA 1
ATOM 1335 C C . ASP A 1 164 ? 21.463 4.793 -10.288 1.00 72.69 164 ASP A C 1
ATOM 1337 O O . ASP A 1 164 ? 22.031 5.180 -11.307 1.00 72.69 164 ASP A O 1
ATOM 1341 N N . SER A 1 165 ? 21.885 5.176 -9.077 1.00 72.06 165 SER A N 1
ATOM 1342 C CA . SER A 1 165 ? 23.007 6.106 -8.898 1.00 72.06 165 SER A CA 1
ATOM 1343 C C . SER A 1 165 ? 24.390 5.514 -9.208 1.00 72.06 165 SER A C 1
ATOM 1345 O O . SER A 1 165 ? 25.317 6.266 -9.505 1.00 72.06 165 SER A O 1
ATOM 1347 N N . GLU A 1 166 ? 24.560 4.194 -9.102 1.00 69.56 166 GLU A N 1
ATOM 1348 C CA . GLU A 1 166 ? 25.814 3.502 -9.432 1.00 69.56 166 GLU A CA 1
ATOM 1349 C C . GLU A 1 166 ? 25.931 3.283 -10.949 1.00 69.56 166 GLU A C 1
ATOM 1351 O O . GLU A 1 166 ? 26.990 3.557 -11.517 1.00 69.56 166 GLU A O 1
ATOM 1356 N N . ASP A 1 167 ? 24.832 2.910 -11.613 1.00 63.19 167 ASP A N 1
ATOM 1357 C CA . ASP A 1 167 ? 24.776 2.723 -13.067 1.00 63.19 167 ASP A CA 1
ATOM 1358 C C . ASP A 1 167 ? 25.065 4.042 -13.821 1.00 63.19 167 ASP A C 1
ATOM 1360 O O . ASP A 1 167 ? 25.837 4.061 -14.784 1.00 63.19 167 ASP A O 1
ATOM 1364 N N . GLU A 1 168 ? 24.555 5.182 -13.333 1.00 62.28 168 GLU A N 1
ATOM 1365 C CA . GLU A 1 168 ? 24.862 6.508 -13.900 1.00 62.28 168 GLU A CA 1
ATOM 1366 C C . GLU A 1 168 ? 26.356 6.884 -13.800 1.00 62.28 168 GLU A C 1
ATOM 1368 O O . GLU A 1 168 ? 26.904 7.555 -14.685 1.00 62.28 168 GLU A O 1
ATOM 1373 N N . LEU A 1 169 ? 27.045 6.458 -12.734 1.00 59.84 169 LEU A N 1
ATOM 1374 C CA . LEU A 1 169 ? 28.473 6.730 -12.553 1.00 59.84 169 LEU A CA 1
ATOM 1375 C C . LEU A 1 169 ? 29.335 5.847 -13.464 1.00 59.84 169 LEU A C 1
ATOM 1377 O O . LEU A 1 169 ? 30.280 6.364 -14.067 1.00 59.84 169 LEU A O 1
ATOM 1381 N N . GLU A 1 170 ? 28.997 4.565 -13.629 1.00 58.19 170 GLU A N 1
ATOM 1382 C CA . GLU A 1 170 ? 29.718 3.655 -14.532 1.00 58.19 170 GLU A CA 1
ATOM 1383 C C . GLU A 1 170 ? 29.577 4.058 -16.011 1.00 58.19 170 GLU A C 1
ATOM 1385 O O . GLU A 1 170 ? 30.561 4.015 -16.761 1.00 58.19 170 GLU A O 1
ATOM 1390 N N . GLU A 1 171 ? 28.402 4.536 -16.441 1.00 57.34 171 GLU A N 1
ATOM 1391 C CA . GLU A 1 171 ? 28.226 5.065 -17.800 1.00 57.34 171 GLU A CA 1
ATOM 1392 C C . GLU A 1 171 ? 29.095 6.311 -18.042 1.00 57.34 171 GLU A C 1
ATOM 1394 O O . GLU A 1 171 ? 29.724 6.433 -19.101 1.00 57.34 171 GLU A O 1
ATOM 1399 N N . SER A 1 172 ? 29.221 7.190 -17.042 1.00 52.25 172 SER A N 1
ATOM 1400 C CA . SER A 1 172 ? 30.036 8.410 -17.132 1.00 52.25 172 SER A CA 1
ATOM 1401 C C . SER A 1 172 ? 31.553 8.153 -17.165 1.00 52.25 172 SER A C 1
ATOM 1403 O O . SER A 1 172 ? 32.304 8.937 -17.755 1.00 52.25 172 SER A O 1
ATOM 1405 N N . GLU A 1 173 ? 32.021 7.038 -16.594 1.00 51.56 173 GLU A N 1
ATOM 1406 C CA . GLU A 1 173 ? 33.434 6.637 -16.629 1.00 51.56 173 GLU A CA 1
ATOM 1407 C C . GLU A 1 173 ? 33.827 5.936 -17.944 1.00 51.56 173 GLU A C 1
ATOM 1409 O O . GLU A 1 173 ? 35.011 5.893 -18.294 1.00 51.56 173 GLU A O 1
ATOM 1414 N N . SER A 1 174 ? 32.855 5.455 -18.728 1.00 50.75 174 SER A N 1
ATOM 1415 C CA . SER A 1 174 ? 33.103 4.804 -20.023 1.00 50.75 174 SER A CA 1
ATOM 1416 C C . SER A 1 174 ? 33.364 5.779 -21.190 1.00 50.75 174 SER A C 1
ATOM 1418 O O . SER A 1 174 ? 34.026 5.402 -22.161 1.00 50.75 174 SER A O 1
ATOM 1420 N N . ASP A 1 175 ? 32.947 7.049 -21.077 1.00 47.38 175 ASP A N 1
ATOM 1421 C CA . ASP A 1 175 ? 33.175 8.107 -22.087 1.00 47.38 175 ASP A CA 1
ATOM 1422 C C . ASP A 1 175 ? 34.543 8.815 -21.929 1.00 47.38 175 ASP A C 1
ATOM 1424 O O . ASP A 1 175 ? 35.016 9.524 -22.817 1.00 47.38 175 ASP A O 1
ATOM 1428 N N . TYR A 1 176 ? 35.259 8.556 -20.828 1.00 49.88 176 TYR A N 1
ATOM 1429 C CA . TYR A 1 176 ? 36.639 9.019 -20.610 1.00 49.88 176 TYR A CA 1
ATOM 1430 C C . TYR A 1 176 ? 37.697 7.940 -20.879 1.00 49.88 176 TYR A C 1
ATOM 1432 O O . TYR A 1 176 ? 38.810 7.978 -20.346 1.00 49.88 176 TYR A O 1
ATOM 1440 N N . GLY A 1 177 ? 37.412 7.028 -21.810 1.00 48.44 177 GLY A N 1
ATOM 1441 C CA . GLY A 1 177 ? 38.414 6.209 -22.489 1.00 48.44 177 GLY A CA 1
ATOM 1442 C C . GLY A 1 177 ? 39.322 7.036 -23.410 1.00 48.44 177 GLY A C 1
ATOM 1443 O O . GLY A 1 177 ? 39.399 6.768 -24.607 1.00 48.44 177 GLY A O 1
ATOM 1444 N N . MET A 1 178 ? 40.029 8.047 -22.881 1.00 47.72 178 MET A N 1
ATOM 1445 C CA . MET A 1 178 ? 41.152 8.665 -23.587 1.00 47.72 178 MET A CA 1
ATOM 1446 C C . MET A 1 178 ? 42.241 7.610 -23.778 1.00 47.72 178 MET A C 1
ATOM 1448 O O . MET A 1 178 ? 43.043 7.316 -22.888 1.00 47.72 178 MET A O 1
ATOM 1452 N N . GLU A 1 179 ? 42.268 7.059 -24.983 1.00 47.66 179 GLU A N 1
ATOM 1453 C CA . GLU A 1 179 ? 43.357 6.278 -25.536 1.00 47.66 179 GLU A CA 1
ATOM 1454 C C . GLU A 1 179 ? 44.640 7.129 -25.504 1.00 47.66 179 GLU A C 1
ATOM 1456 O O . GLU A 1 179 ? 44.939 7.905 -26.413 1.00 47.66 179 GLU A O 1
ATOM 1461 N N . TRP A 1 180 ? 45.436 7.008 -24.438 1.00 46.56 180 TRP A N 1
ATOM 1462 C CA . TRP A 1 180 ? 46.817 7.482 -24.448 1.00 46.56 180 TRP A CA 1
ATOM 1463 C C . TRP A 1 180 ? 47.619 6.559 -25.363 1.00 46.56 180 TRP A C 1
ATOM 1465 O O . TRP A 1 180 ? 48.367 5.686 -24.915 1.00 46.56 180 TRP A O 1
ATOM 1475 N N . THR A 1 181 ? 47.483 6.746 -26.676 1.00 47.31 181 THR A N 1
ATOM 1476 C CA . THR A 1 181 ? 48.444 6.188 -27.618 1.00 47.31 181 THR A CA 1
ATOM 1477 C C . THR A 1 181 ? 49.802 6.784 -27.271 1.00 47.31 181 THR A C 1
ATOM 1479 O O . THR A 1 181 ? 50.036 7.984 -27.434 1.00 47.31 181 THR A O 1
ATOM 1482 N N . LYS A 1 182 ? 50.699 5.938 -26.756 1.00 52.56 182 LYS A N 1
ATOM 1483 C CA . LYS A 1 182 ? 52.129 6.220 -26.636 1.00 52.56 182 LYS A CA 1
ATOM 1484 C C . LYS A 1 182 ? 52.636 6.641 -28.012 1.00 52.56 182 LYS A C 1
ATOM 1486 O O . LYS A 1 182 ? 52.864 5.795 -28.870 1.00 52.56 182 LYS A O 1
ATOM 1491 N N . ARG A 1 183 ? 52.806 7.944 -28.218 1.00 41.66 183 ARG A N 1
ATOM 1492 C CA . ARG A 1 183 ? 53.488 8.487 -29.388 1.00 41.66 183 ARG A CA 1
ATOM 1493 C C . ARG A 1 183 ? 54.886 8.898 -28.962 1.00 41.66 183 ARG A C 1
ATOM 1495 O O . ARG A 1 183 ? 55.067 9.921 -28.317 1.00 41.66 183 ARG A O 1
ATOM 1502 N N . ASP A 1 184 ? 55.814 8.004 -29.270 1.00 43.97 184 ASP A N 1
ATOM 1503 C CA . ASP A 1 184 ? 57.222 8.220 -29.591 1.00 43.97 184 ASP A CA 1
ATOM 1504 C C . ASP A 1 184 ? 57.969 9.347 -28.868 1.00 43.97 184 ASP A C 1
ATOM 1506 O O . ASP A 1 184 ? 57.729 10.540 -29.047 1.00 43.97 184 ASP A O 1
ATOM 1510 N N . GLY A 1 185 ? 58.984 8.926 -28.112 1.00 47.62 185 GLY A N 1
ATOM 1511 C CA . GLY A 1 185 ? 59.869 9.780 -27.338 1.00 47.62 185 GLY A CA 1
ATOM 1512 C C . GLY A 1 185 ? 60.467 10.948 -28.122 1.00 47.62 185 GLY A C 1
ATOM 1513 O O . GLY A 1 185 ? 61.392 10.782 -28.919 1.00 47.62 185 GLY A O 1
ATOM 1514 N N . ARG A 1 186 ? 60.018 12.157 -27.780 1.00 38.09 186 ARG A N 1
ATOM 1515 C CA . ARG A 1 186 ? 60.813 13.381 -27.882 1.00 38.09 186 ARG A CA 1
ATOM 1516 C C . ARG A 1 186 ? 60.627 14.210 -26.620 1.00 38.09 186 ARG A C 1
ATOM 1518 O O . ARG A 1 186 ? 59.521 14.635 -26.302 1.00 38.09 186 ARG A O 1
ATOM 1525 N N . SER A 1 187 ? 61.737 14.399 -25.911 1.00 41.28 187 SER A N 1
ATOM 1526 C CA . SER A 1 187 ? 61.874 15.286 -24.762 1.00 41.28 187 SER A CA 1
ATOM 1527 C C . SER A 1 187 ? 61.333 16.681 -25.065 1.00 41.28 187 SER A C 1
ATOM 1529 O O . SER A 1 187 ? 61.689 17.286 -26.077 1.00 41.28 187 SER A O 1
ATOM 1531 N N . LEU A 1 188 ? 60.520 17.200 -24.146 1.00 42.66 188 LEU A N 1
ATOM 1532 C CA . LEU A 1 188 ? 60.191 18.617 -24.050 1.00 42.66 188 LEU A CA 1
ATOM 1533 C C . LEU A 1 188 ? 61.410 19.366 -23.499 1.00 42.66 188 LEU A C 1
ATOM 1535 O O . LEU A 1 188 ? 61.521 19.596 -22.299 1.00 42.66 188 LEU A O 1
ATOM 1539 N N . GLU A 1 189 ? 62.323 19.749 -24.384 1.00 43.47 189 GLU A N 1
ATOM 1540 C CA . GLU A 1 189 ? 63.245 20.849 -24.122 1.00 43.47 189 GLU A CA 1
ATOM 1541 C C . GLU A 1 189 ? 62.927 21.999 -25.076 1.00 43.47 189 GLU A C 1
ATOM 1543 O O . GLU A 1 189 ? 62.757 21.799 -26.279 1.00 43.47 189 GLU A O 1
ATOM 1548 N N . ASN A 1 190 ? 62.901 23.203 -24.503 1.00 43.84 190 ASN A N 1
ATOM 1549 C CA . ASN A 1 190 ? 62.681 24.514 -25.119 1.00 43.84 190 ASN A CA 1
ATOM 1550 C C . ASN A 1 190 ? 61.217 24.956 -25.243 1.00 43.84 190 ASN A C 1
ATOM 1552 O O . ASN A 1 190 ? 60.591 24.772 -26.276 1.00 43.84 190 ASN A O 1
ATOM 1556 N N . ILE A 1 191 ? 60.736 25.679 -24.227 1.00 43.94 191 ILE A N 1
ATOM 1557 C CA . ILE A 1 191 ? 60.492 27.125 -24.362 1.00 43.94 191 ILE A CA 1
ATOM 1558 C C . ILE A 1 191 ? 60.962 27.780 -23.055 1.00 43.94 191 ILE A C 1
ATOM 1560 O O . ILE A 1 191 ? 60.337 27.658 -22.004 1.00 43.94 191 ILE A O 1
ATOM 1564 N N . SER A 1 192 ? 62.113 28.444 -23.130 1.00 42.41 192 SER A N 1
ATOM 1565 C CA . SER A 1 192 ? 62.557 29.456 -22.175 1.00 42.41 192 SER A CA 1
ATOM 1566 C C . SER A 1 192 ? 62.448 30.834 -22.837 1.00 42.41 192 SER A C 1
ATOM 1568 O O . SER A 1 192 ? 62.440 30.923 -24.065 1.00 42.41 192 SER A O 1
ATOM 1570 N N . LEU A 1 193 ? 62.433 31.871 -21.989 1.00 40.09 193 LEU A N 1
ATOM 1571 C CA . LEU A 1 193 ? 62.404 33.325 -22.232 1.00 40.09 193 LEU A CA 1
ATOM 1572 C C . LEU A 1 193 ? 61.008 33.968 -22.123 1.00 40.09 193 LEU A C 1
ATOM 1574 O O . LEU A 1 193 ? 60.132 33.686 -22.924 1.00 40.09 193 LEU A O 1
ATOM 1578 N N . SER A 1 194 ? 60.735 34.951 -21.263 1.00 44.50 194 SER A N 1
ATOM 1579 C CA . SER A 1 194 ? 61.404 35.533 -20.086 1.00 44.50 194 SER A CA 1
ATOM 1580 C C . SER A 1 194 ? 60.485 36.671 -19.545 1.00 44.50 194 SER A C 1
ATOM 1582 O O . SER A 1 194 ? 59.455 36.948 -20.157 1.00 44.50 194 SER A O 1
ATOM 1584 N N . PRO A 1 195 ? 60.801 37.328 -18.408 1.00 53.94 195 PRO A N 1
ATOM 1585 C CA . PRO A 1 195 ? 59.837 37.893 -17.456 1.00 53.94 195 PRO A CA 1
ATOM 1586 C C . PRO A 1 195 ? 59.534 39.392 -17.625 1.00 53.94 195 PRO A C 1
ATOM 1588 O O . PRO A 1 195 ? 60.351 40.157 -18.132 1.00 53.94 195 PRO A O 1
ATOM 1591 N N . GLY A 1 196 ? 58.418 39.851 -17.045 1.00 38.69 196 GLY A N 1
ATOM 1592 C CA . GLY A 1 196 ? 58.150 41.283 -16.886 1.00 38.69 196 GLY A CA 1
ATOM 1593 C C . GLY A 1 196 ? 56.906 41.629 -16.060 1.00 38.69 196 GLY A C 1
ATOM 1594 O O . GLY A 1 196 ? 55.830 41.754 -16.617 1.00 38.69 196 GLY A O 1
ATOM 1595 N N . ARG A 1 197 ? 57.098 41.808 -14.738 1.00 40.44 197 ARG A N 1
ATOM 1596 C CA . ARG A 1 197 ? 56.543 42.877 -13.857 1.00 40.44 197 ARG A CA 1
ATOM 1597 C C . ARG A 1 197 ? 55.185 43.496 -14.273 1.00 40.44 197 ARG A C 1
ATOM 1599 O O . ARG A 1 197 ? 55.113 44.138 -15.307 1.00 40.44 197 ARG A O 1
ATOM 1606 N N . ARG A 1 198 ? 54.137 43.549 -13.440 1.00 39.75 198 ARG A N 1
ATOM 1607 C CA . ARG A 1 198 ? 54.053 44.140 -12.083 1.00 39.75 198 ARG A CA 1
ATOM 1608 C C . ARG A 1 198 ? 52.653 43.863 -11.501 1.00 39.75 198 ARG A C 1
ATOM 1610 O O . ARG A 1 198 ? 51.668 43.966 -12.220 1.00 39.75 198 ARG A O 1
ATOM 1617 N N . VAL A 1 199 ? 52.592 43.637 -10.192 1.00 51.78 199 VAL A N 1
ATOM 1618 C CA . VAL A 1 199 ? 51.390 43.787 -9.344 1.00 51.78 199 VAL A CA 1
ATOM 1619 C C . VAL A 1 199 ? 51.147 45.289 -9.078 1.00 51.78 199 VAL A C 1
ATOM 1621 O O . VAL A 1 199 ? 52.119 46.056 -9.082 1.00 51.78 199 VAL A O 1
ATOM 1624 N N . PRO A 1 200 ? 49.895 45.729 -8.860 1.00 50.25 200 PRO A N 1
ATOM 1625 C CA . PRO A 1 200 ? 49.502 46.161 -7.504 1.00 50.25 200 PRO A CA 1
ATOM 1626 C C . PRO A 1 200 ? 48.067 45.706 -7.152 1.00 50.25 200 PRO A C 1
ATOM 1628 O O . PRO A 1 200 ? 47.184 45.700 -7.999 1.00 50.25 200 PRO A O 1
ATOM 1631 N N . ASN A 1 201 ? 47.844 45.074 -6.003 1.00 43.75 201 ASN A N 1
ATOM 1632 C CA . ASN A 1 201 ? 47.631 45.613 -4.651 1.00 43.75 201 ASN A CA 1
ATOM 1633 C C . ASN A 1 201 ? 46.241 46.244 -4.403 1.00 43.75 201 ASN A C 1
ATOM 1635 O O . ASN A 1 201 ? 45.938 47.311 -4.923 1.00 43.75 201 ASN A O 1
ATOM 1639 N N . GLU A 1 202 ? 45.498 45.567 -3.517 1.00 49.88 202 GLU A N 1
ATOM 1640 C CA . GLU A 1 202 ? 44.475 46.046 -2.570 1.00 49.88 202 GLU A CA 1
ATOM 1641 C C . GLU A 1 202 ? 43.196 46.748 -3.066 1.00 49.88 202 GLU A C 1
ATOM 1643 O O . GLU A 1 202 ? 43.217 47.883 -3.535 1.00 49.88 202 GLU A O 1
ATOM 1648 N N . ARG A 1 203 ? 42.043 46.148 -2.725 1.00 48.72 203 ARG A N 1
ATOM 1649 C CA . ARG A 1 203 ? 41.118 46.673 -1.694 1.00 48.72 203 ARG A CA 1
ATOM 1650 C C . ARG A 1 203 ? 40.046 45.635 -1.342 1.00 48.72 203 ARG A C 1
ATOM 1652 O O . ARG A 1 203 ? 39.454 45.025 -2.224 1.00 48.72 203 ARG A O 1
ATOM 1659 N N . GLY A 1 204 ? 39.864 45.429 -0.037 1.00 53.22 204 GLY A N 1
ATOM 1660 C CA . GLY A 1 204 ? 38.903 44.502 0.565 1.00 53.22 204 GLY A CA 1
ATOM 1661 C C . GLY A 1 204 ? 37.434 44.947 0.466 1.00 53.22 204 GLY A C 1
ATOM 1662 O O . GLY A 1 204 ? 37.130 45.946 -0.190 1.00 53.22 204 GLY A O 1
ATOM 1663 N N . PRO A 1 205 ? 36.519 44.203 1.111 1.00 57.69 205 PRO A N 1
ATOM 1664 C CA . PRO A 1 205 ? 35.079 44.338 0.926 1.00 57.69 205 PRO A CA 1
ATOM 1665 C C . PRO A 1 205 ? 34.484 45.396 1.865 1.00 57.69 205 PRO A C 1
ATOM 1667 O O . PRO A 1 205 ? 35.073 45.699 2.905 1.00 57.69 205 PRO A O 1
ATOM 1670 N N . PRO A 1 206 ? 33.256 45.859 1.596 1.00 58.25 206 PRO A N 1
ATOM 1671 C CA . PRO A 1 206 ? 32.359 46.257 2.662 1.00 58.25 206 PRO A CA 1
ATOM 1672 C C . PRO A 1 206 ? 31.163 45.303 2.703 1.00 58.25 206 PRO A C 1
ATOM 1674 O O . PRO A 1 206 ? 30.354 45.254 1.780 1.00 58.25 206 PRO A O 1
ATOM 1677 N N . GLY A 1 207 ? 31.060 44.555 3.798 1.00 55.16 207 GLY A N 1
ATOM 1678 C CA . GLY A 1 207 ? 29.759 44.187 4.337 1.00 55.16 207 GLY A CA 1
ATOM 1679 C C . GLY A 1 207 ? 29.269 45.324 5.225 1.00 55.16 207 GLY A C 1
ATOM 1680 O O . GLY A 1 207 ? 30.078 45.847 5.985 1.00 55.16 207 GLY A O 1
ATOM 1681 N N . TRP A 1 208 ? 27.996 45.687 5.077 1.00 50.44 208 TRP A N 1
ATOM 1682 C CA . TRP A 1 208 ? 27.021 46.102 6.093 1.00 50.44 208 TRP A CA 1
ATOM 1683 C C . TRP A 1 208 ? 25.640 45.841 5.492 1.00 50.44 208 TRP A C 1
ATOM 1685 O O . TRP A 1 208 ? 25.451 46.215 4.311 1.00 50.44 208 TRP A O 1
#

Solvent-accessible surface area (backbone atoms only — not comparable to full-atom values): 13409 Å² total; per-residue (Å²): 132,87,88,86,87,87,84,90,82,87,81,90,79,91,81,84,88,78,92,85,83,90,85,91,80,93,77,95,73,88,78,84,68,81,76,77,75,76,71,81,69,60,84,88,42,84,67,77,57,44,46,86,88,45,50,72,58,17,55,50,51,48,51,55,52,18,46,48,30,44,77,73,65,39,32,71,59,16,36,54,46,24,51,62,52,63,69,42,93,79,59,52,66,73,59,44,33,52,31,32,44,50,35,24,71,49,46,93,47,61,68,65,16,48,52,33,38,53,52,24,49,54,52,47,53,54,49,50,52,53,28,58,75,68,64,36,63,71,60,47,61,60,47,56,60,51,55,55,55,52,54,52,49,54,53,51,51,55,49,52,51,51,50,60,59,48,54,57,50,56,58,60,59,62,78,65,70,73,77,79,72,85,75,75,96,71,84,95,75,86,91,80,90,85,90,81,88,81,86,85,85,88,82,85,86,84,88,131

Radius of gyration: 35.76 Å; Cα contacts (8 Å, |Δi|>4): 125; chains: 1; bounding box: 89×116×52 Å

Secondary structure (DSSP, 8-state):
------------------------------------------TT-TTTT--SS-HHHHHHHHHHHHHHHHHTT-HHHHHHHHHHHHT-TT--HHHHHHHHHHHHHH-SSHHHHHHHHHHHHHHHHHHHHHHHHTT-HHHHHHHHHHHHHHHHHHHHHHHHHHHHHHHHHHHHHHTT--------------------------------

Mean predicted aligned error: 18.72 Å